Protein AF-A0A1A8D7W1-F1 (afdb_monomer_lite)

Foldseek 3Di:
DDPPDDDPVNVVVVVVVLVVLVVLLCCCVVPVVVVVVVVVVVCCVPLVDDPDLLVQDDDQQADQDDPVVVVVVVVVVVVVPVVDPDPDPDVVVVVLQQFDDGDDDDDRPSVVVVCVVVVVVLVVCLVSLVSNLVSLVVPQDDDDDDPCPVVVVSVVVNVVSVVVNVVSVVVVVVVVVVVVVVVVLSSVCNRCVVCPPPPDPPSPDDD

Sequence (207 aa):
MASLGIGFESKKQVDDFCQKLSKEAEELLSKFFPEKLEQLQMLLKTSFNCEDLASIKAPLDIPIPDPAKEEARRKKKEEKEAKEGKKDKDSEKEEEDAGPPCGPIYSNKRVESLLKEVKPEIQTLREKLNTVSMWVQLQIPRIEDGNNFGVAVQEKVFELLTNTRTKIEAFQTQISKYYSERGDAVAKASKQPHVVSIPHPPWLSSS

pLDDT: mean 81.8, std 18.19, range [31.86, 98.56]

Structure (mmCIF, N/CA/C/O backbone):
data_AF-A0A1A8D7W1-F1
#
_entry.id   AF-A0A1A8D7W1-F1
#
loop_
_atom_site.group_PDB
_atom_site.id
_atom_site.type_symbol
_atom_site.label_atom_id
_atom_site.label_alt_id
_atom_site.label_comp_id
_atom_site.label_asym_id
_atom_site.label_entity_id
_atom_site.label_seq_id
_atom_site.pdbx_PDB_ins_code
_atom_site.Cartn_x
_atom_site.Cartn_y
_atom_site.Cartn_z
_atom_site.occupancy
_atom_site.B_iso_or_equiv
_atom_site.auth_seq_id
_atom_site.auth_comp_id
_atom_site.auth_asym_id
_atom_site.auth_atom_id
_atom_site.pdbx_PDB_model_num
ATOM 1 N N . MET A 1 1 ? -10.938 21.162 39.577 1.00 40.59 1 MET A N 1
ATOM 2 C CA . MET A 1 1 ? -11.036 21.402 38.123 1.00 40.59 1 MET A CA 1
ATOM 3 C C . MET A 1 1 ? -12.438 21.027 37.690 1.00 40.59 1 MET A C 1
ATOM 5 O O . MET A 1 1 ? -12.843 19.903 37.958 1.00 40.59 1 MET A O 1
ATOM 9 N N . ALA A 1 2 ? -13.207 21.971 37.145 1.00 44.25 2 ALA A N 1
ATOM 10 C CA . ALA A 1 2 ? -14.553 21.683 36.660 1.00 44.25 2 ALA A CA 1
ATOM 11 C C . ALA A 1 2 ? -14.455 20.645 35.535 1.00 44.25 2 ALA A C 1
ATOM 13 O O . ALA A 1 2 ? -13.713 20.847 34.574 1.00 44.25 2 ALA A O 1
ATOM 14 N N . SER A 1 3 ? -15.158 19.521 35.679 1.00 54.25 3 SER A N 1
ATOM 15 C CA . SER A 1 3 ? -15.364 18.594 34.573 1.00 54.25 3 SER A CA 1
ATOM 16 C C . SER A 1 3 ? -16.072 19.378 33.472 1.00 54.25 3 SER A C 1
ATOM 18 O O . SER A 1 3 ? -17.209 19.810 33.651 1.00 54.25 3 SER A O 1
ATOM 20 N N . LEU A 1 4 ? -15.371 19.631 32.366 1.00 63.97 4 LEU A N 1
ATOM 21 C CA . LEU A 1 4 ? -15.991 20.097 31.133 1.00 63.97 4 LEU A CA 1
ATOM 22 C C . LEU A 1 4 ? -16.929 18.975 30.688 1.00 63.97 4 LEU A C 1
ATOM 24 O O . LEU A 1 4 ? -16.494 17.977 30.116 1.00 63.97 4 LEU A O 1
ATOM 28 N N . GLY A 1 5 ? -18.202 19.088 31.065 1.00 67.12 5 GLY A N 1
ATOM 29 C CA . GLY A 1 5 ? -19.220 18.114 30.715 1.00 67.12 5 GLY A CA 1
ATOM 30 C C . GLY A 1 5 ? -19.349 18.058 29.200 1.00 67.12 5 GLY A C 1
ATOM 31 O O . GLY A 1 5 ? -19.764 19.032 28.576 1.00 67.12 5 GLY A O 1
ATOM 32 N N . ILE A 1 6 ? -18.972 16.927 28.608 1.00 75.94 6 ILE A N 1
ATOM 33 C CA . ILE A 1 6 ? -19.234 16.653 27.196 1.00 75.94 6 ILE A CA 1
ATOM 34 C C . ILE A 1 6 ? -20.755 16.651 27.020 1.00 75.94 6 ILE A C 1
ATOM 36 O O . ILE A 1 6 ? -21.462 15.948 27.746 1.00 75.94 6 ILE A O 1
ATOM 40 N N . GLY A 1 7 ? -21.258 17.449 26.077 1.00 87.06 7 GLY A N 1
ATOM 41 C CA . GLY A 1 7 ? -22.683 17.486 25.763 1.00 87.06 7 GLY A CA 1
ATOM 42 C C . GLY A 1 7 ? -23.199 16.094 25.392 1.00 87.06 7 GLY A C 1
ATOM 43 O O . GLY A 1 7 ? -22.510 15.331 24.713 1.00 87.06 7 GLY A O 1
ATOM 44 N N . PHE A 1 8 ? -24.414 15.759 25.835 1.00 88.56 8 PHE A N 1
ATOM 45 C CA . PHE A 1 8 ? -25.040 14.452 25.587 1.00 88.56 8 PHE A CA 1
ATOM 46 C C . PHE A 1 8 ? -25.007 14.055 24.103 1.00 88.56 8 PHE A C 1
ATOM 48 O O . PHE A 1 8 ? -24.714 12.909 23.771 1.00 88.56 8 PHE A O 1
ATOM 55 N N . GLU A 1 9 ? -25.242 15.019 23.213 1.00 90.81 9 GLU A N 1
ATOM 56 C CA . GLU A 1 9 ? -25.219 14.813 21.766 1.00 90.81 9 GLU A CA 1
ATOM 57 C C . GLU A 1 9 ? -23.829 14.426 21.247 1.00 90.81 9 GLU A C 1
ATOM 59 O O . GLU A 1 9 ? -23.702 13.445 20.519 1.00 90.81 9 GLU A O 1
ATOM 64 N N . SER A 1 10 ? -22.775 15.124 21.678 1.00 92.75 10 SER A N 1
ATOM 65 C CA . SER A 1 10 ? -21.397 14.808 21.286 1.00 92.75 10 SER A CA 1
ATOM 66 C C . SER A 1 10 ? -20.972 13.429 21.781 1.00 92.75 10 SER A C 1
ATOM 68 O O . SER A 1 10 ? -20.334 12.679 21.047 1.00 92.75 10 SER A O 1
ATOM 70 N N . LYS A 1 11 ? -21.360 13.064 23.010 1.00 91.25 11 LYS A N 1
ATOM 71 C CA . LYS A 1 11 ? -21.094 11.725 23.544 1.00 91.25 11 LYS A CA 1
ATOM 72 C C . LYS A 1 11 ? -21.779 10.650 22.697 1.00 91.25 11 LYS A C 1
ATOM 74 O O . LYS A 1 11 ? -21.124 9.703 22.278 1.00 91.25 11 LYS A O 1
ATOM 79 N N . LYS A 1 12 ? -23.064 10.842 22.386 1.00 94.69 12 LYS A N 1
ATOM 80 C CA . LYS A 1 12 ? -23.828 9.917 21.544 1.00 94.69 12 LYS A CA 1
ATOM 81 C C . LYS A 1 12 ? -23.195 9.746 20.158 1.00 94.69 12 LYS A C 1
ATOM 83 O O . LYS A 1 12 ? -23.059 8.623 19.696 1.00 94.69 12 LYS A O 1
ATOM 88 N N . GLN A 1 13 ? -22.762 10.836 19.522 1.00 95.56 13 GLN A N 1
ATOM 89 C CA . GLN A 1 13 ? -22.108 10.782 18.209 1.00 95.56 13 GLN A CA 1
ATOM 90 C C . GLN A 1 13 ? -20.820 9.945 18.222 1.00 95.56 13 GLN A C 1
ATOM 92 O O . GLN A 1 13 ? -20.586 9.166 17.298 1.00 95.56 13 GLN A O 1
ATOM 97 N N . VAL A 1 14 ? -19.994 10.088 19.263 1.00 94.00 14 VAL A N 1
ATOM 98 C CA . VAL A 1 14 ? -18.766 9.294 19.419 1.00 94.00 14 VAL A CA 1
ATOM 99 C C . VAL A 1 14 ? -19.097 7.823 19.664 1.00 94.00 14 VAL A C 1
ATOM 101 O O . VAL A 1 14 ? -18.510 6.957 19.019 1.00 94.00 14 VAL A O 1
ATOM 104 N N . ASP A 1 15 ? -20.062 7.537 20.539 1.00 94.56 15 ASP A N 1
ATOM 105 C CA . ASP A 1 15 ? -20.479 6.165 20.844 1.00 94.56 15 ASP A CA 1
ATOM 106 C C . ASP A 1 15 ? -21.030 5.458 19.588 1.00 94.56 15 ASP A C 1
ATOM 108 O O . ASP A 1 15 ? -20.621 4.336 19.276 1.00 94.56 15 ASP A O 1
ATOM 112 N N . ASP A 1 16 ? -21.886 6.134 18.813 1.00 96.88 16 ASP A N 1
ATOM 113 C CA . ASP A 1 16 ? -22.438 5.625 17.550 1.00 96.88 16 ASP A CA 1
ATOM 114 C C . ASP A 1 16 ? -21.324 5.352 16.519 1.00 96.88 16 ASP A C 1
ATOM 116 O O . ASP A 1 16 ? -21.328 4.323 15.832 1.00 96.88 16 ASP A O 1
ATOM 120 N N . PHE A 1 17 ? -20.331 6.244 16.428 1.00 96.88 17 PHE A N 1
ATOM 121 C CA . PHE A 1 17 ? -19.165 6.061 15.563 1.00 96.88 17 PHE A CA 1
ATOM 122 C C . PHE A 1 17 ? -18.327 4.844 15.973 1.00 96.88 17 PHE A C 1
ATOM 124 O O . PHE A 1 17 ? -18.012 4.009 15.124 1.00 96.88 17 PHE A O 1
ATOM 131 N N . CYS A 1 18 ? -18.011 4.699 17.263 1.00 96.81 18 CYS A N 1
ATOM 132 C CA . CYS A 1 18 ? -17.256 3.561 17.791 1.00 96.81 18 CYS A CA 1
ATOM 133 C C . CYS A 1 18 ? -17.975 2.228 17.537 1.00 96.81 18 CYS A C 1
ATOM 135 O O . CYS A 1 18 ? -17.336 1.241 17.162 1.00 96.81 18 CYS A O 1
ATOM 137 N N . GLN A 1 19 ? -19.304 2.191 17.686 1.00 97.50 19 GLN A N 1
ATOM 138 C CA . GLN A 1 19 ? -20.103 1.001 17.381 1.00 97.50 19 GLN A CA 1
ATOM 139 C C . GLN A 1 19 ? -20.075 0.657 15.892 1.00 97.50 19 GLN A C 1
ATOM 141 O O . GLN A 1 19 ? -19.893 -0.507 15.532 1.00 97.50 19 GLN A O 1
ATOM 146 N N . LYS A 1 20 ? -20.239 1.655 15.016 1.00 98.06 20 LYS A N 1
ATOM 147 C CA . LYS A 1 20 ? -20.157 1.451 13.565 1.00 98.06 20 LYS A CA 1
ATOM 148 C C . LYS A 1 20 ? -18.781 0.923 13.162 1.00 98.06 20 LYS A C 1
ATOM 150 O O . LYS A 1 20 ? -18.702 -0.050 12.419 1.00 98.06 20 LYS A O 1
ATOM 155 N N . LEU A 1 21 ? -17.722 1.538 13.681 1.00 98.06 21 LEU A N 1
ATOM 156 C CA . LEU A 1 21 ? -16.350 1.141 13.396 1.00 98.06 21 LEU A CA 1
ATOM 157 C C . LEU A 1 21 ? -16.053 -0.283 13.874 1.00 98.06 21 LEU A C 1
ATOM 159 O O . LEU A 1 21 ? -15.395 -1.033 13.163 1.00 98.06 21 LEU A O 1
ATOM 163 N N . SER A 1 22 ? -16.562 -0.665 15.049 1.00 97.88 22 SER A N 1
ATOM 164 C CA . SER A 1 22 ? -16.385 -2.022 15.578 1.00 97.88 22 SER A CA 1
ATOM 165 C C . SER A 1 22 ? -17.037 -3.063 14.672 1.00 97.88 22 SER A C 1
ATOM 167 O O . SER A 1 22 ? -16.388 -4.035 14.304 1.00 97.88 22 SER A O 1
ATOM 169 N N . LYS A 1 23 ? -18.272 -2.811 14.217 1.00 98.19 23 LYS A N 1
ATOM 170 C CA . LYS A 1 23 ? -18.953 -3.688 13.252 1.00 98.19 23 LYS A CA 1
ATOM 171 C C . LYS A 1 23 ? -18.175 -3.815 11.944 1.00 98.19 23 LYS A C 1
ATOM 173 O O . LYS A 1 23 ? -18.022 -4.916 11.429 1.00 98.19 23 LYS A O 1
ATOM 178 N N . GLU A 1 24 ? -17.670 -2.699 11.420 1.00 98.38 24 GLU A N 1
ATOM 179 C CA . GLU A 1 24 ? -16.873 -2.706 10.191 1.00 98.38 24 GLU A CA 1
ATOM 180 C C . GLU A 1 24 ? -15.572 -3.502 10.374 1.00 98.38 24 GLU A C 1
ATOM 182 O O . GLU A 1 24 ? -15.241 -4.334 9.536 1.00 98.38 24 GLU A O 1
ATOM 187 N N . ALA A 1 25 ? -14.851 -3.304 11.481 1.00 98.25 25 ALA A N 1
ATOM 188 C CA . ALA A 1 25 ? -13.624 -4.041 11.769 1.00 98.25 25 ALA A CA 1
ATOM 189 C C . ALA A 1 25 ? -13.871 -5.551 11.944 1.00 98.25 25 ALA A C 1
ATOM 191 O O . ALA A 1 25 ? -13.110 -6.363 11.418 1.00 98.25 25 ALA A O 1
ATOM 192 N N . GLU A 1 26 ? -14.950 -5.939 12.625 1.00 97.94 26 GLU A N 1
ATOM 193 C CA . GLU A 1 26 ? -15.351 -7.342 12.771 1.00 97.94 26 GLU A CA 1
ATOM 194 C C . GLU A 1 26 ? -15.706 -7.982 11.424 1.00 97.94 26 GLU A C 1
ATOM 196 O O . GLU A 1 26 ? -15.277 -9.104 11.146 1.00 97.94 26 GLU A O 1
ATOM 201 N N . GLU A 1 27 ? -16.428 -7.275 10.551 1.00 98.50 27 GLU A N 1
ATOM 202 C CA . GLU A 1 27 ? -16.716 -7.737 9.187 1.00 98.50 27 GLU A CA 1
ATOM 203 C C . GLU A 1 27 ? -15.431 -7.874 8.356 1.00 98.50 27 GLU A C 1
ATOM 205 O O . GLU A 1 27 ? -15.267 -8.843 7.605 1.00 98.50 27 GLU A O 1
ATOM 210 N N . LEU A 1 28 ? -14.472 -6.958 8.537 1.00 98.56 28 LEU A N 1
ATOM 211 C CA . LEU A 1 28 ? -13.178 -7.057 7.870 1.00 98.56 28 LEU A CA 1
ATOM 212 C C . LEU A 1 28 ? -12.417 -8.323 8.275 1.00 98.56 28 LEU A C 1
ATOM 214 O O . LEU A 1 28 ? -11.890 -9.025 7.413 1.00 98.56 28 LEU A O 1
ATOM 218 N N . LEU A 1 29 ? -12.375 -8.625 9.573 1.00 97.19 29 LEU A N 1
ATOM 219 C CA . LEU A 1 29 ? -11.645 -9.773 10.111 1.00 97.19 29 LEU A CA 1
ATOM 220 C C . LEU A 1 29 ? -12.326 -11.108 9.795 1.00 97.19 29 LEU A C 1
ATOM 222 O O . LEU A 1 29 ? -11.651 -12.073 9.445 1.00 97.19 29 LEU A O 1
ATOM 226 N N . SER A 1 30 ? -13.650 -11.167 9.932 1.00 97.75 30 SER A N 1
ATOM 227 C CA . SER A 1 30 ? -14.413 -12.416 9.815 1.00 97.75 30 SER A CA 1
ATOM 228 C C . SER A 1 30 ? -14.707 -12.820 8.375 1.00 97.75 30 SER A C 1
ATOM 230 O O . SER A 1 30 ? -14.851 -14.011 8.101 1.00 97.75 30 SER A O 1
ATOM 232 N N . LYS A 1 31 ? -14.793 -11.851 7.458 1.00 98.06 31 LYS A N 1
ATOM 233 C CA . LYS A 1 31 ? -15.242 -12.093 6.087 1.00 98.06 31 LYS A CA 1
ATOM 234 C C . LYS A 1 31 ? -14.278 -11.543 5.046 1.00 98.06 31 LYS A C 1
ATOM 236 O O . LYS A 1 31 ? -13.746 -12.302 4.240 1.00 98.06 31 LYS A O 1
ATOM 241 N N . PHE A 1 32 ? -14.008 -10.239 5.085 1.00 98.44 32 PHE A N 1
ATOM 242 C CA . PHE A 1 32 ? -13.265 -9.584 4.009 1.00 98.44 32 PHE A CA 1
ATOM 243 C C . PHE A 1 32 ? -11.825 -10.099 3.876 1.00 98.44 32 PHE A C 1
ATOM 245 O O . PHE A 1 32 ? -11.398 -10.406 2.770 1.00 98.44 32 PHE A O 1
ATOM 252 N N . PHE A 1 33 ? -11.054 -10.198 4.966 1.00 97.94 33 PHE A N 1
ATOM 253 C CA . PHE A 1 33 ? -9.660 -10.652 4.898 1.00 97.94 33 PHE A CA 1
ATOM 254 C C . PHE A 1 33 ? -9.517 -12.107 4.430 1.00 97.94 33 PHE A C 1
ATOM 256 O O . PHE A 1 33 ? -8.684 -12.332 3.548 1.00 97.94 33 PHE A O 1
ATOM 263 N N . PRO A 1 34 ? -10.311 -13.076 4.930 1.00 98.31 34 PRO A N 1
ATOM 264 C CA . PRO A 1 34 ? -10.332 -14.425 4.365 1.00 98.31 34 PRO A CA 1
ATOM 265 C C . PRO A 1 34 ? -10.632 -14.444 2.859 1.00 98.31 34 PRO A C 1
ATOM 267 O O . PRO A 1 34 ? -9.854 -15.005 2.089 1.00 98.31 34 PRO A O 1
ATOM 270 N N . GLU A 1 35 ? -11.692 -13.759 2.416 1.00 98.19 35 GLU A N 1
ATOM 271 C CA . GLU A 1 35 ? -12.059 -13.685 0.993 1.00 98.19 35 GLU A CA 1
ATOM 272 C C . GLU A 1 35 ? -10.948 -13.031 0.156 1.00 98.19 35 GLU A C 1
ATOM 274 O O . GLU A 1 35 ? -10.623 -13.475 -0.949 1.00 98.19 35 GLU A O 1
ATOM 279 N N . LYS A 1 36 ? -10.317 -11.978 0.687 1.00 97.81 36 LYS A N 1
ATOM 280 C CA . LYS A 1 36 ? -9.246 -11.259 -0.002 1.00 97.81 36 LYS A CA 1
ATOM 281 C C . LYS A 1 36 ? -7.985 -12.103 -0.145 1.00 97.81 36 LYS A C 1
ATOM 283 O O . LYS A 1 36 ? -7.312 -12.015 -1.171 1.00 97.81 36 LYS A O 1
ATOM 288 N N . LEU A 1 37 ? -7.679 -12.944 0.842 1.00 97.31 37 LEU A N 1
ATOM 289 C CA . LEU A 1 37 ? -6.563 -13.879 0.764 1.00 97.31 37 LEU A CA 1
ATOM 290 C C . LEU A 1 37 ? -6.737 -14.847 -0.413 1.00 97.31 37 LEU A C 1
ATOM 292 O O . LEU A 1 37 ? -5.801 -15.028 -1.190 1.00 97.31 37 LEU A O 1
ATOM 296 N N . GLU A 1 38 ? -7.931 -15.416 -0.588 1.00 97.38 38 GLU A N 1
ATOM 29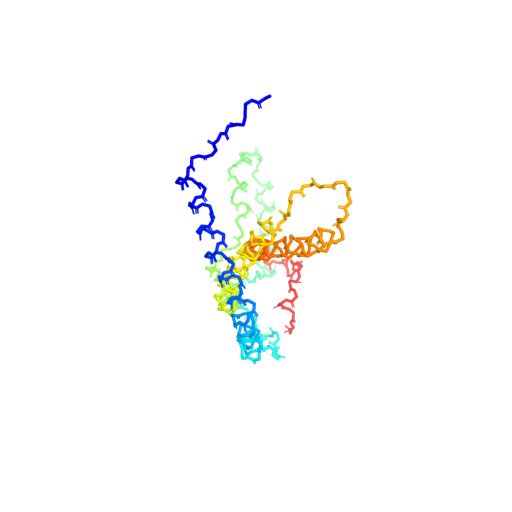7 C CA . GLU A 1 38 ? -8.231 -16.313 -1.711 1.00 97.38 38 GLU A CA 1
ATOM 298 C C . GLU A 1 38 ? -8.139 -15.592 -3.062 1.00 97.38 38 GLU A C 1
ATOM 300 O O . GLU A 1 38 ? -7.513 -16.098 -3.997 1.00 97.38 38 GLU A O 1
ATOM 305 N N . GLN A 1 39 ? -8.685 -14.374 -3.157 1.00 96.31 39 GLN A N 1
ATOM 306 C CA . GLN A 1 39 ? -8.586 -13.549 -4.368 1.00 96.31 39 GLN A CA 1
ATOM 307 C C . GLN A 1 39 ? -7.126 -13.286 -4.760 1.00 96.31 39 GLN A C 1
ATOM 309 O O . GLN A 1 39 ? -6.753 -13.463 -5.921 1.00 96.31 39 GLN A O 1
ATOM 314 N N . LEU A 1 40 ? -6.279 -12.907 -3.797 1.00 96.50 40 LEU A N 1
ATOM 315 C CA . LEU A 1 40 ? -4.859 -12.648 -4.044 1.00 96.50 40 LEU A CA 1
ATOM 316 C C . LEU A 1 40 ? -4.095 -13.931 -4.399 1.00 96.50 40 LEU A C 1
ATOM 318 O O . LEU A 1 40 ? -3.235 -13.906 -5.279 1.00 96.50 40 LEU A O 1
ATOM 322 N N . GLN A 1 41 ? -4.426 -15.070 -3.783 1.00 95.69 41 GLN A N 1
ATOM 323 C CA . GLN A 1 41 ? -3.855 -16.366 -4.161 1.00 95.69 41 GLN A CA 1
ATOM 324 C C . GLN A 1 41 ? -4.204 -16.750 -5.602 1.00 95.69 41 GLN A C 1
ATOM 326 O O . GLN A 1 41 ? -3.349 -17.263 -6.327 1.00 95.69 41 GLN A O 1
ATOM 331 N N . MET A 1 42 ? -5.441 -16.496 -6.031 1.00 94.56 42 MET A N 1
ATOM 332 C CA . MET A 1 42 ? -5.859 -16.719 -7.414 1.00 94.56 42 MET A CA 1
ATOM 333 C C . MET A 1 42 ? -5.119 -15.792 -8.375 1.00 94.56 42 MET A C 1
ATOM 335 O O . MET A 1 42 ? -4.572 -16.263 -9.371 1.00 94.56 42 MET A O 1
ATOM 339 N N . LEU A 1 43 ? -5.012 -14.507 -8.031 1.00 92.81 43 LEU A N 1
ATOM 340 C CA . LEU A 1 43 ? -4.298 -13.514 -8.828 1.00 92.81 43 LEU A CA 1
ATOM 341 C C . LEU A 1 43 ? -2.826 -13.900 -9.048 1.00 92.81 43 LEU A C 1
ATOM 343 O O . LEU A 1 43 ? -2.318 -13.790 -10.167 1.00 92.81 43 LEU A O 1
ATOM 347 N N . LEU A 1 44 ? -2.155 -14.406 -8.005 1.00 92.44 44 LEU A N 1
ATOM 348 C CA . LEU A 1 44 ? -0.777 -14.896 -8.095 1.00 92.44 44 LEU A CA 1
ATOM 349 C C . LEU A 1 44 ? -0.630 -16.049 -9.097 1.00 92.44 44 LEU A C 1
ATOM 351 O O . LEU A 1 44 ? 0.338 -16.082 -9.853 1.00 92.44 44 LEU A O 1
ATOM 355 N N . LYS A 1 45 ? -1.600 -16.970 -9.135 1.00 90.62 45 LYS A N 1
ATOM 356 C CA . LYS A 1 45 ? -1.586 -18.126 -10.043 1.00 90.62 45 LYS A CA 1
ATOM 357 C C . LYS A 1 45 ? -1.911 -17.756 -11.489 1.00 90.62 45 LYS A C 1
ATOM 359 O O . LYS A 1 45 ? -1.385 -18.394 -12.395 1.00 90.62 45 LYS A O 1
ATOM 364 N N . THR A 1 46 ? -2.779 -16.768 -11.713 1.00 88.62 46 THR A N 1
ATOM 365 C CA . THR A 1 46 ? -3.267 -16.426 -13.058 1.00 88.62 46 THR A CA 1
ATOM 366 C C . THR A 1 46 ? -2.447 -15.331 -13.727 1.00 88.62 46 THR A C 1
ATOM 368 O O . THR A 1 46 ? -1.982 -15.499 -14.850 1.00 88.62 46 THR A O 1
ATOM 371 N N . SER A 1 47 ? -2.277 -14.191 -13.057 1.00 82.94 47 SER A N 1
ATOM 372 C CA . SER A 1 47 ? -1.789 -12.959 -13.688 1.00 82.94 47 SER A CA 1
ATOM 373 C C . SER A 1 47 ? -0.300 -12.734 -13.452 1.00 82.94 47 SER A C 1
ATOM 375 O O . SER A 1 47 ? 0.364 -12.154 -14.314 1.00 82.94 47 SER A O 1
ATOM 377 N N . PHE A 1 48 ? 0.220 -13.216 -12.318 1.00 85.50 48 PHE A N 1
ATOM 378 C CA . PHE A 1 48 ? 1.611 -13.033 -11.884 1.00 85.50 48 PHE A CA 1
ATOM 379 C C . PHE A 1 48 ? 2.476 -14.290 -12.041 1.00 85.50 48 PHE A C 1
ATOM 381 O O . PHE A 1 48 ? 3.620 -14.300 -11.590 1.00 85.50 48 PHE A O 1
ATOM 388 N N . ASN A 1 49 ? 1.976 -15.323 -12.722 1.00 83.69 49 ASN A N 1
ATOM 389 C CA . ASN A 1 49 ? 2.808 -16.439 -13.149 1.00 83.69 49 ASN A CA 1
ATOM 390 C C . ASN A 1 49 ? 3.625 -16.011 -14.381 1.00 83.69 49 ASN A C 1
ATOM 392 O O . ASN A 1 49 ? 3.065 -15.677 -15.427 1.00 83.69 49 ASN A O 1
ATOM 396 N N . CYS A 1 50 ? 4.947 -15.951 -14.230 1.00 77.06 50 CYS A N 1
ATOM 397 C CA . CYS A 1 50 ? 5.879 -15.622 -15.300 1.00 77.06 50 CYS A CA 1
ATOM 398 C C . CYS A 1 50 ? 6.918 -16.735 -15.414 1.00 77.06 50 CYS A C 1
ATOM 400 O O . CYS A 1 50 ? 7.886 -16.759 -14.657 1.00 77.06 50 CYS A O 1
ATOM 402 N N . GLU A 1 51 ? 6.714 -17.642 -16.365 1.00 77.19 51 GLU A N 1
ATOM 403 C CA . GLU A 1 51 ? 7.627 -18.765 -16.611 1.00 77.19 51 GLU A CA 1
ATOM 404 C C . GLU A 1 51 ? 8.911 -18.323 -17.330 1.00 77.19 51 GLU A C 1
ATOM 406 O O . GLU A 1 51 ? 9.969 -18.908 -17.117 1.00 77.19 51 GLU A O 1
ATOM 411 N N . ASP A 1 52 ? 8.835 -17.253 -18.131 1.00 80.62 52 ASP A N 1
ATOM 412 C CA . ASP A 1 52 ? 9.959 -16.719 -18.900 1.00 80.62 52 ASP A CA 1
ATOM 413 C C . ASP A 1 52 ? 10.063 -15.193 -18.770 1.00 80.62 52 ASP A C 1
ATOM 415 O O . ASP A 1 52 ? 9.150 -14.448 -19.139 1.00 80.62 52 ASP A O 1
ATOM 419 N N . LEU A 1 53 ? 11.211 -14.716 -18.285 1.00 78.81 53 LEU A N 1
ATOM 420 C CA . LEU A 1 53 ? 11.510 -13.291 -18.135 1.00 78.81 53 LEU A CA 1
ATOM 421 C C . LEU A 1 53 ? 11.580 -12.558 -19.481 1.00 78.81 53 LEU A C 1
ATOM 423 O O . LEU A 1 53 ? 11.315 -11.353 -19.522 1.00 78.81 53 LEU A O 1
ATOM 427 N N . ALA A 1 54 ? 11.866 -13.256 -20.585 1.00 81.06 54 ALA A N 1
ATOM 428 C CA . ALA A 1 54 ? 11.871 -12.642 -21.910 1.00 81.06 54 ALA A CA 1
ATOM 429 C C . ALA A 1 54 ? 10.477 -12.119 -22.300 1.00 81.06 54 ALA A C 1
ATOM 431 O O . ALA A 1 54 ? 10.374 -11.106 -22.991 1.00 81.06 54 ALA A O 1
ATOM 432 N N . SER A 1 55 ? 9.403 -12.723 -21.775 1.00 80.06 55 SER A N 1
ATOM 433 C CA . SER A 1 55 ? 8.018 -12.281 -21.998 1.00 80.06 55 SER A CA 1
ATOM 434 C C . SER A 1 55 ? 7.691 -10.910 -21.383 1.00 80.06 55 SER A C 1
ATOM 436 O O . SER A 1 55 ? 6.734 -10.248 -21.793 1.00 80.06 55 SER A O 1
ATOM 438 N N . ILE A 1 56 ? 8.490 -10.457 -20.410 1.00 83.75 56 ILE A N 1
ATOM 439 C CA . ILE A 1 56 ? 8.356 -9.136 -19.782 1.00 83.75 56 ILE A CA 1
ATOM 440 C C . ILE A 1 56 ? 9.135 -8.079 -20.576 1.00 83.75 56 ILE A C 1
ATOM 442 O O . ILE A 1 56 ? 8.875 -6.885 -20.419 1.00 83.75 56 ILE A O 1
ATOM 446 N N . LYS A 1 57 ? 10.071 -8.471 -21.448 1.00 82.38 57 LYS A N 1
ATOM 447 C CA . LYS A 1 57 ? 10.927 -7.537 -22.185 1.00 82.38 57 LYS A CA 1
ATOM 448 C C . LYS A 1 57 ? 10.085 -6.662 -23.115 1.00 82.38 57 LYS A C 1
ATOM 450 O O . LYS A 1 57 ? 9.382 -7.143 -23.999 1.00 82.38 57 LYS A O 1
ATOM 455 N N . ALA A 1 58 ? 10.174 -5.348 -22.926 1.00 83.38 58 ALA A N 1
ATOM 456 C CA . ALA A 1 58 ? 9.574 -4.388 -23.845 1.00 83.38 58 ALA A CA 1
ATOM 457 C C . ALA A 1 58 ? 10.575 -4.039 -24.959 1.00 83.38 58 ALA A C 1
ATOM 459 O O . ALA A 1 58 ? 11.764 -3.888 -24.661 1.00 83.38 58 ALA A O 1
ATOM 460 N N . PRO A 1 59 ? 10.119 -3.875 -26.212 1.00 77.88 59 PRO A N 1
ATOM 461 C CA . PRO A 1 59 ? 10.985 -3.416 -27.288 1.00 77.88 59 PRO A CA 1
ATOM 462 C C . PRO A 1 59 ? 11.527 -2.015 -26.972 1.00 77.88 59 PRO A C 1
ATOM 464 O O . PRO A 1 59 ? 10.783 -1.129 -26.544 1.00 77.88 59 PRO A O 1
ATOM 467 N N . LEU A 1 60 ? 12.832 -1.837 -27.176 1.00 79.00 60 LEU A N 1
ATOM 468 C CA . LEU A 1 60 ? 13.538 -0.562 -27.074 1.00 79.00 60 LEU A CA 1
ATOM 469 C C . LEU A 1 60 ? 14.148 -0.268 -28.443 1.00 79.00 60 LEU A C 1
ATOM 471 O O . LEU A 1 60 ? 15.191 -0.815 -28.787 1.00 79.00 60 LEU A O 1
ATOM 475 N N . ASP A 1 61 ? 1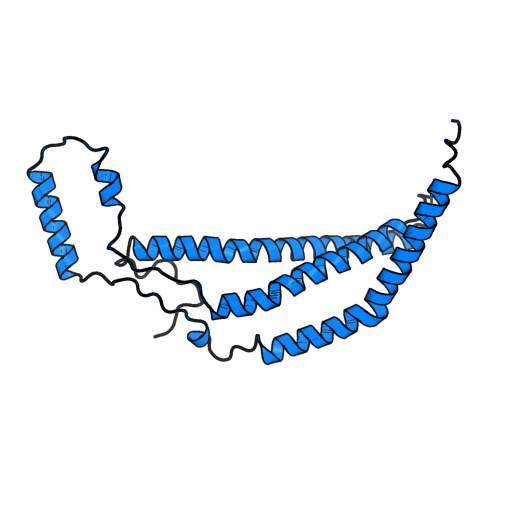3.464 0.559 -29.227 1.00 71.38 61 ASP A N 1
ATOM 476 C CA . ASP A 1 61 ? 13.879 0.921 -30.584 1.00 71.38 61 ASP A CA 1
ATOM 477 C C . ASP A 1 61 ? 14.819 2.135 -30.547 1.00 71.38 61 ASP A C 1
ATOM 479 O O . ASP A 1 61 ? 14.469 3.250 -30.934 1.00 71.38 61 ASP A O 1
ATOM 483 N N . ILE A 1 62 ? 15.995 1.928 -29.948 1.00 74.19 62 ILE A N 1
ATOM 484 C CA . ILE A 1 62 ? 17.049 2.941 -29.858 1.00 74.19 62 ILE A CA 1
ATOM 485 C C . ILE A 1 62 ? 18.026 2.703 -31.017 1.00 74.19 62 ILE A C 1
ATOM 487 O O . ILE A 1 62 ? 18.598 1.612 -31.095 1.00 74.19 62 ILE A O 1
ATOM 491 N N . PRO A 1 63 ? 18.258 3.690 -31.903 1.00 68.62 63 PRO A N 1
ATOM 492 C CA . PRO A 1 63 ? 19.188 3.533 -33.015 1.00 68.62 63 PRO A CA 1
ATOM 493 C C . PRO A 1 63 ? 20.608 3.250 -32.513 1.00 68.62 63 PRO A C 1
ATOM 495 O O . PRO A 1 63 ? 21.205 4.079 -31.826 1.00 68.62 63 PRO A O 1
ATOM 498 N N . ILE A 1 64 ? 21.166 2.095 -32.882 1.00 68.12 64 ILE A N 1
ATOM 499 C CA . ILE A 1 64 ? 22.558 1.751 -32.569 1.00 68.12 64 ILE A CA 1
ATOM 500 C C . ILE A 1 64 ? 23.466 2.497 -33.561 1.00 68.12 64 ILE A C 1
ATOM 502 O O . ILE A 1 64 ? 23.318 2.309 -34.774 1.00 68.12 64 ILE A O 1
ATOM 506 N N . PRO A 1 65 ? 24.384 3.363 -33.098 1.00 65.56 65 PRO A N 1
ATOM 507 C CA . PRO A 1 65 ? 25.267 4.109 -33.977 1.00 65.56 65 PRO A CA 1
ATOM 508 C C . PRO A 1 65 ? 26.261 3.167 -34.661 1.00 65.56 65 PRO A C 1
ATOM 510 O O . PRO A 1 65 ? 26.858 2.290 -34.039 1.00 65.56 65 PRO A O 1
ATOM 513 N N . ASP A 1 66 ? 26.444 3.371 -35.963 1.00 68.88 66 ASP A N 1
ATOM 514 C CA . ASP A 1 66 ? 27.455 2.675 -36.755 1.00 68.88 66 ASP A CA 1
ATOM 515 C C . ASP A 1 66 ? 28.858 3.169 -36.335 1.00 68.88 66 ASP A C 1
ATOM 517 O O . ASP A 1 66 ? 29.128 4.373 -36.470 1.00 68.88 66 ASP A O 1
ATOM 521 N N . PRO A 1 67 ? 29.758 2.280 -35.860 1.00 67.50 67 PRO A N 1
ATOM 522 C CA . PRO A 1 67 ? 31.091 2.652 -35.384 1.00 67.50 67 PRO A CA 1
ATOM 523 C C . PRO A 1 67 ? 31.882 3.488 -36.395 1.00 67.50 67 PRO A C 1
ATOM 525 O O . PRO A 1 67 ? 32.544 4.456 -36.019 1.00 67.50 67 PRO A O 1
ATOM 528 N N . ALA A 1 68 ? 31.761 3.175 -37.690 1.00 70.44 68 ALA A N 1
ATOM 529 C CA . ALA A 1 68 ? 32.473 3.886 -38.748 1.00 70.44 68 ALA A CA 1
ATOM 530 C C . ALA A 1 68 ? 31.927 5.308 -38.954 1.00 70.44 68 ALA A C 1
ATOM 532 O O . ALA A 1 68 ? 32.684 6.251 -39.209 1.00 70.44 68 ALA A O 1
ATOM 533 N N . LYS A 1 69 ? 30.607 5.492 -38.812 1.00 68.06 69 LYS A N 1
ATOM 534 C CA . LYS A 1 69 ? 29.970 6.814 -38.910 1.00 68.06 69 LYS A CA 1
ATOM 535 C C . LYS A 1 69 ? 30.284 7.676 -37.697 1.00 68.06 69 LYS A C 1
ATOM 537 O O . LYS A 1 69 ? 30.450 8.885 -37.851 1.00 68.06 69 LYS A O 1
ATOM 542 N N . GLU A 1 70 ? 30.389 7.079 -36.513 1.00 68.44 70 GLU A N 1
ATOM 543 C CA . GLU A 1 70 ? 30.740 7.809 -35.297 1.00 68.44 70 GLU A CA 1
ATOM 544 C C . GLU A 1 70 ? 32.208 8.249 -35.301 1.00 68.44 70 GLU A C 1
ATOM 546 O O . GLU A 1 70 ? 32.496 9.408 -35.003 1.00 68.44 70 GLU A O 1
ATOM 551 N N . GLU A 1 71 ? 33.128 7.391 -35.751 1.00 66.88 71 GLU A N 1
ATOM 552 C CA . GLU A 1 71 ? 34.538 7.755 -35.917 1.00 66.88 71 GLU A CA 1
ATOM 553 C C . GLU A 1 71 ? 34.721 8.873 -36.960 1.00 66.88 71 GLU A C 1
ATOM 555 O O . GLU A 1 71 ? 35.460 9.832 -36.732 1.00 66.88 71 GLU A O 1
ATOM 560 N N . ALA A 1 72 ? 33.983 8.822 -38.075 1.00 68.94 72 ALA A N 1
ATOM 561 C CA . ALA A 1 72 ? 33.975 9.893 -39.072 1.00 68.94 72 ALA A CA 1
ATOM 562 C C . ALA A 1 72 ? 33.391 11.212 -38.527 1.00 68.94 72 ALA A C 1
ATOM 564 O O . ALA A 1 72 ? 33.862 12.294 -38.886 1.00 68.94 72 ALA A O 1
ATOM 565 N N . ARG A 1 73 ? 32.377 11.140 -37.654 1.00 69.44 73 ARG A N 1
ATOM 566 C CA . ARG A 1 73 ? 31.768 12.310 -37.002 1.00 69.44 73 ARG A CA 1
ATOM 567 C C . ARG A 1 73 ? 32.718 12.932 -35.973 1.00 69.44 73 ARG A C 1
ATOM 569 O O . ARG A 1 73 ? 32.821 14.154 -35.942 1.00 69.44 73 ARG A O 1
ATOM 576 N N . ARG A 1 74 ? 33.460 12.115 -35.210 1.00 70.44 74 ARG A N 1
ATOM 577 C CA . 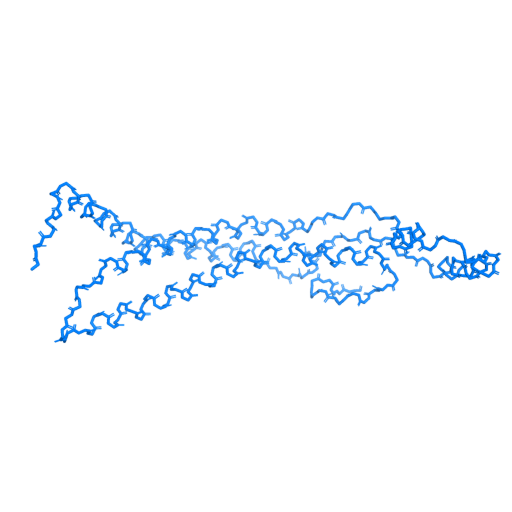ARG A 1 74 ? 34.520 12.565 -34.284 1.00 70.44 74 ARG A CA 1
ATOM 578 C C . ARG A 1 74 ? 35.667 13.250 -35.025 1.00 70.44 74 ARG A C 1
ATOM 580 O O . ARG A 1 74 ? 35.976 14.391 -34.707 1.00 70.44 74 ARG A O 1
ATOM 587 N N . LYS A 1 75 ? 36.194 12.632 -36.090 1.00 74.12 75 LYS A N 1
ATOM 588 C CA . LYS A 1 75 ? 37.257 13.231 -36.923 1.00 74.12 75 LYS A CA 1
ATOM 589 C C . LYS A 1 75 ? 36.829 14.568 -37.538 1.00 74.12 75 LYS A C 1
ATOM 591 O O . LYS A 1 75 ? 37.576 15.535 -37.475 1.00 74.12 75 LYS A O 1
ATOM 596 N N . LYS A 1 76 ? 35.601 14.664 -38.068 1.00 72.94 76 LYS A N 1
ATOM 597 C CA . LYS A 1 76 ? 35.049 15.936 -38.582 1.00 72.94 76 LYS A CA 1
ATOM 598 C C . LYS A 1 76 ? 34.884 17.009 -37.502 1.00 72.94 76 LYS A C 1
ATOM 600 O O . LYS A 1 76 ? 34.955 18.190 -37.827 1.00 72.94 76 LYS A O 1
ATOM 605 N N . LYS A 1 77 ? 34.617 16.615 -36.254 1.00 67.38 77 LYS A N 1
ATOM 606 C CA . LYS A 1 77 ? 34.458 17.532 -35.121 1.00 67.38 77 LYS A CA 1
ATOM 607 C C . LYS A 1 77 ? 35.809 18.080 -34.660 1.00 67.38 77 LYS A C 1
ATOM 609 O O . LYS A 1 77 ? 35.957 19.292 -34.585 1.00 67.38 77 LYS A O 1
ATOM 614 N N . GLU A 1 78 ? 36.804 17.209 -34.490 1.00 74.38 78 GLU A N 1
ATOM 615 C CA . GLU A 1 78 ? 38.189 17.598 -34.178 1.00 74.38 78 GLU A CA 1
ATOM 616 C C . GLU A 1 78 ? 38.763 18.545 -35.245 1.00 74.38 78 GLU A C 1
ATOM 618 O O . GLU A 1 78 ? 39.432 19.527 -34.927 1.00 74.38 78 GLU A O 1
ATOM 623 N N . GLU A 1 79 ? 38.442 18.307 -36.521 1.00 73.06 79 GLU A N 1
ATOM 624 C CA . GLU A 1 79 ? 38.888 19.163 -37.622 1.00 73.06 79 GLU A CA 1
ATOM 625 C C . GLU A 1 79 ? 38.181 20.534 -37.657 1.00 73.06 79 GLU A C 1
ATOM 627 O O . GLU A 1 79 ? 38.778 21.520 -38.094 1.00 73.06 79 GLU A O 1
ATOM 632 N N . LYS A 1 80 ? 36.922 20.615 -37.199 1.00 70.56 80 LYS A N 1
ATOM 633 C CA . LYS A 1 80 ? 36.174 21.877 -37.062 1.00 70.56 80 LYS A CA 1
ATOM 634 C C . LYS A 1 80 ? 36.643 22.691 -35.856 1.00 70.56 80 LYS A C 1
ATOM 636 O O . LYS A 1 80 ? 36.917 23.875 -36.015 1.00 70.56 80 LYS A O 1
ATOM 641 N N . GLU A 1 81 ? 36.833 22.056 -34.700 1.00 70.06 81 GLU A N 1
ATOM 642 C CA . GLU A 1 81 ? 37.356 22.702 -33.485 1.00 70.06 81 GLU A CA 1
ATOM 643 C C . GLU A 1 81 ? 38.789 23.228 -33.674 1.00 70.06 81 GLU A C 1
ATOM 645 O O . GLU A 1 81 ? 39.165 24.248 -33.098 1.00 70.06 81 GLU A O 1
ATOM 650 N N . ALA A 1 82 ? 39.586 22.576 -34.528 1.00 69.62 82 ALA A N 1
ATOM 651 C CA . ALA A 1 82 ? 40.908 23.063 -34.914 1.00 69.62 82 ALA A CA 1
ATOM 652 C C . ALA A 1 82 ? 40.868 24.268 -35.879 1.00 69.62 82 ALA A C 1
ATOM 654 O O . ALA A 1 82 ? 41.849 25.011 -35.961 1.00 69.62 82 ALA A O 1
ATOM 655 N N . LYS A 1 83 ? 39.766 24.466 -36.621 1.00 66.94 83 LYS A N 1
ATOM 656 C CA . LYS A 1 83 ? 39.596 25.541 -37.618 1.00 66.94 83 LYS A CA 1
ATOM 657 C C . LYS A 1 83 ? 38.842 26.761 -37.074 1.00 66.94 83 LYS A C 1
ATOM 659 O O . LYS A 1 83 ? 39.130 27.875 -37.506 1.00 66.94 83 LYS A O 1
ATOM 664 N N . GLU A 1 84 ? 37.927 26.585 -36.123 1.00 58.25 84 GLU A N 1
ATOM 665 C CA . GLU A 1 84 ? 37.166 27.669 -35.491 1.00 58.25 84 GLU A CA 1
ATOM 666 C C . GLU A 1 84 ? 37.727 27.983 -34.098 1.00 58.25 84 GLU A C 1
ATOM 668 O O . GLU A 1 84 ? 37.462 27.322 -33.097 1.00 58.25 84 GLU A O 1
ATOM 673 N N . GLY A 1 85 ? 38.552 29.028 -34.022 1.00 54.75 85 GLY A N 1
ATOM 674 C CA . GLY A 1 85 ? 39.080 29.520 -32.756 1.00 54.75 85 GLY A CA 1
ATOM 675 C C . GLY A 1 85 ? 37.974 30.038 -31.832 1.00 54.75 85 GLY A C 1
ATOM 676 O O . GLY A 1 85 ? 37.497 31.151 -32.012 1.00 54.75 85 GLY A O 1
ATOM 677 N N . LYS A 1 86 ? 37.633 29.250 -30.805 1.00 52.75 86 LYS A N 1
ATOM 678 C CA . LYS A 1 86 ? 37.111 29.655 -29.483 1.00 52.75 86 LYS A CA 1
ATOM 679 C C . LYS A 1 86 ? 36.179 30.888 -29.493 1.00 52.75 86 LYS A C 1
ATOM 681 O O . LYS A 1 86 ? 36.471 31.877 -28.817 1.00 52.75 86 LYS A O 1
ATOM 686 N N . LYS A 1 87 ? 35.048 30.836 -30.202 1.00 46.28 87 LYS A N 1
ATOM 687 C CA . LYS A 1 87 ? 33.953 31.804 -30.030 1.00 46.28 87 LYS A CA 1
ATOM 688 C C . LYS A 1 87 ? 32.629 31.088 -29.763 1.00 46.28 87 LYS A C 1
ATOM 690 O O . LYS A 1 87 ? 32.274 30.175 -30.485 1.00 46.28 87 LYS A O 1
ATOM 695 N N . ASP A 1 88 ? 31.977 31.545 -28.693 1.00 46.09 88 ASP A N 1
ATOM 696 C CA . ASP A 1 88 ? 30.602 31.271 -28.249 1.00 46.09 88 ASP A CA 1
ATOM 697 C C . ASP A 1 88 ? 30.274 29.851 -27.741 1.00 46.09 88 ASP A C 1
ATOM 699 O O . ASP A 1 88 ? 29.431 29.121 -28.243 1.00 46.09 88 ASP A O 1
ATOM 703 N N . LYS A 1 89 ? 30.906 29.524 -26.605 1.00 51.66 89 LYS A N 1
ATOM 704 C CA . LYS A 1 89 ? 30.788 28.272 -25.827 1.00 51.66 89 LYS A CA 1
ATOM 705 C C . LYS A 1 89 ? 29.429 27.981 -25.160 1.00 51.66 89 LYS A C 1
ATOM 707 O O . LYS A 1 89 ? 29.338 26.969 -24.462 1.00 51.66 89 LYS A O 1
ATOM 712 N N . ASP A 1 90 ? 28.437 28.862 -25.281 1.00 45.34 90 ASP A N 1
ATOM 713 C CA . ASP A 1 90 ? 27.196 28.774 -24.489 1.00 45.34 90 ASP A CA 1
ATOM 714 C C . ASP A 1 90 ? 26.002 28.229 -25.290 1.00 45.34 90 ASP A C 1
ATOM 716 O O . ASP A 1 90 ? 25.192 27.492 -24.742 1.00 45.34 90 ASP A O 1
ATOM 720 N N . SER A 1 91 ? 25.934 28.484 -26.602 1.00 44.75 91 SER A N 1
ATOM 721 C CA . SER A 1 91 ? 24.873 27.959 -27.480 1.00 44.75 91 SER A CA 1
ATOM 722 C C . SER A 1 91 ? 25.160 26.558 -28.037 1.00 44.75 91 SER A C 1
ATOM 724 O O . SER A 1 91 ? 24.230 25.813 -28.324 1.00 44.75 91 SER A O 1
ATOM 726 N N . GLU A 1 92 ? 26.431 26.160 -28.164 1.00 45.22 92 GLU A N 1
ATOM 727 C CA . GLU A 1 92 ? 26.810 24.842 -28.711 1.00 45.22 92 GLU A CA 1
ATOM 728 C C . GLU A 1 92 ? 26.653 23.690 -27.705 1.00 45.22 92 GLU A C 1
ATOM 730 O O . GLU A 1 92 ? 26.468 22.540 -28.100 1.00 45.22 92 GLU A O 1
ATOM 735 N N . LYS A 1 93 ? 26.657 23.981 -26.396 1.00 43.75 93 LYS A N 1
ATOM 736 C CA . LYS A 1 93 ? 26.500 22.957 -25.349 1.00 43.75 93 LYS A CA 1
ATOM 737 C C . LYS A 1 93 ? 25.126 22.288 -25.345 1.00 43.75 93 LYS A C 1
ATOM 739 O O . LYS A 1 93 ? 25.027 21.137 -24.926 1.00 43.75 93 LYS A O 1
ATOM 744 N N . GLU A 1 94 ? 24.078 22.987 -25.782 1.00 44.16 94 GLU A N 1
ATOM 745 C CA . GLU A 1 94 ? 22.726 22.417 -25.846 1.00 44.16 94 GLU A CA 1
ATOM 746 C C . GLU A 1 94 ? 22.549 21.477 -27.051 1.00 44.16 94 GLU A C 1
ATOM 748 O O . GLU A 1 94 ? 21.861 20.464 -26.930 1.00 44.16 94 GLU A O 1
ATOM 753 N N . GLU A 1 95 ? 23.222 21.737 -28.182 1.00 46.03 95 GLU A N 1
ATOM 754 C CA . GLU A 1 95 ? 23.253 20.812 -29.329 1.00 46.03 95 GLU A CA 1
ATOM 755 C C . GLU A 1 95 ? 24.198 19.615 -29.101 1.00 46.03 95 GLU A C 1
ATOM 757 O O . GLU A 1 95 ? 23.961 18.532 -29.639 1.00 46.03 95 GLU A O 1
ATOM 762 N N . GLU A 1 96 ? 25.247 19.770 -28.283 1.00 48.97 96 GLU A N 1
ATOM 763 C CA . GLU A 1 96 ? 26.192 18.696 -27.940 1.00 48.97 96 GLU A CA 1
ATOM 764 C C . GLU A 1 96 ? 25.604 17.587 -27.047 1.00 48.97 96 GLU A C 1
ATOM 766 O O . GLU A 1 96 ? 26.075 16.450 -27.121 1.00 48.97 96 GLU A O 1
ATOM 771 N N . ASP A 1 97 ? 24.589 17.883 -26.223 1.00 49.31 97 ASP A N 1
ATOM 772 C CA . ASP A 1 97 ? 23.914 16.902 -25.345 1.00 49.31 97 ASP A CA 1
ATOM 773 C C . ASP A 1 97 ? 22.695 16.229 -26.014 1.00 49.31 97 ASP A C 1
ATOM 775 O O . ASP A 1 97 ? 22.070 15.313 -25.460 1.00 49.31 97 ASP A O 1
ATOM 779 N N . ALA A 1 98 ? 22.349 16.649 -27.235 1.00 55.97 98 ALA A N 1
ATOM 780 C CA . ALA A 1 98 ? 21.311 16.011 -28.026 1.00 55.97 98 ALA A CA 1
ATOM 781 C C . ALA A 1 98 ? 21.862 14.714 -28.643 1.00 55.97 98 ALA A C 1
ATOM 783 O O . ALA A 1 98 ? 22.551 14.708 -29.667 1.00 55.97 98 ALA A O 1
ATOM 784 N N . GLY A 1 99 ? 21.552 13.587 -27.997 1.00 60.16 99 GLY A N 1
ATOM 785 C CA . GLY A 1 99 ? 21.766 12.252 -28.557 1.00 60.16 99 GLY A CA 1
ATOM 786 C C . GLY A 1 99 ? 21.177 12.097 -29.966 1.00 60.16 99 GLY A C 1
ATOM 787 O O . GLY A 1 99 ? 20.396 12.939 -30.420 1.00 60.16 99 GLY A O 1
ATOM 788 N N . PRO A 1 100 ? 21.529 11.025 -30.696 1.00 66.50 100 PRO A N 1
ATOM 789 C CA . PRO A 1 100 ? 20.952 10.786 -32.013 1.00 66.50 100 PRO A CA 1
ATOM 790 C C . PRO A 1 100 ? 19.414 10.781 -31.951 1.00 66.50 100 PRO A C 1
ATOM 792 O O . PRO A 1 100 ? 18.841 10.363 -30.942 1.00 66.50 100 PRO A O 1
ATOM 795 N N . PRO A 1 101 ? 18.736 11.243 -33.019 1.00 69.06 101 PRO A N 1
ATOM 796 C CA . PRO A 1 101 ? 17.282 11.319 -33.046 1.00 69.06 101 PRO A CA 1
ATOM 797 C C . PRO A 1 101 ? 16.685 9.939 -32.757 1.00 69.06 101 PRO A C 1
ATOM 799 O O . PRO A 1 101 ? 16.915 8.984 -33.498 1.00 69.06 101 PRO A O 1
ATOM 802 N N . CYS A 1 102 ? 15.935 9.844 -31.661 1.00 71.94 102 CYS A N 1
ATOM 803 C CA . CYS A 1 102 ? 15.296 8.621 -31.197 1.00 71.94 102 CYS A CA 1
ATOM 804 C C . CYS A 1 102 ? 13.775 8.764 -31.315 1.00 71.94 102 CYS A C 1
ATOM 806 O O . CYS A 1 102 ? 13.215 9.802 -30.957 1.00 71.94 102 CYS A O 1
ATOM 808 N N . GLY A 1 103 ? 13.103 7.724 -31.816 1.00 76.56 103 GLY A N 1
ATOM 809 C CA . GLY A 1 103 ? 11.641 7.663 -31.835 1.00 76.56 103 GLY A CA 1
ATOM 810 C C . GLY A 1 103 ? 11.039 7.588 -30.422 1.00 76.56 103 GLY A C 1
ATOM 811 O O . GLY A 1 103 ? 11.768 7.402 -29.443 1.00 76.56 103 GLY A O 1
ATOM 812 N N . PRO A 1 104 ? 9.707 7.724 -30.281 1.00 80.56 104 PRO A N 1
ATOM 813 C CA . PRO A 1 104 ? 9.047 7.642 -28.982 1.00 80.56 104 PRO A CA 1
ATOM 814 C C . PRO A 1 104 ? 9.219 6.250 -28.355 1.00 80.56 104 PRO A C 1
ATOM 816 O O . PRO A 1 104 ? 8.817 5.240 -28.931 1.00 80.56 104 PRO A O 1
ATOM 819 N N . ILE A 1 105 ? 9.768 6.201 -27.137 1.00 82.31 105 ILE A N 1
ATOM 820 C CA . ILE A 1 105 ? 9.942 4.958 -26.374 1.00 82.31 105 ILE A CA 1
ATOM 821 C C . ILE A 1 105 ? 8.781 4.802 -25.396 1.00 82.31 105 ILE A C 1
ATOM 823 O O . ILE A 1 105 ? 8.679 5.505 -24.390 1.00 82.31 105 ILE A O 1
ATOM 827 N N . TYR A 1 106 ? 7.902 3.846 -25.679 1.00 86.12 106 TYR A N 1
ATOM 828 C CA . TYR A 1 106 ? 6.713 3.597 -24.869 1.00 86.12 106 TYR A CA 1
ATOM 829 C C . TYR A 1 106 ? 7.024 2.865 -23.557 1.00 86.12 106 TYR A C 1
ATOM 831 O O . TYR A 1 106 ? 8.058 2.207 -23.396 1.00 86.12 106 TYR A O 1
ATOM 839 N N . SER A 1 107 ? 6.096 2.962 -22.603 1.00 87.81 107 SER A N 1
ATOM 840 C CA . SER A 1 107 ? 6.099 2.173 -21.370 1.00 87.81 107 SER A CA 1
ATOM 841 C C . SER A 1 107 ? 6.006 0.670 -21.633 1.00 87.81 107 SER A C 1
ATOM 843 O O . SER A 1 107 ? 5.456 0.213 -22.637 1.00 87.81 107 SER A O 1
ATOM 845 N N . ASN A 1 108 ? 6.494 -0.124 -20.679 1.00 91.06 108 ASN A N 1
ATOM 846 C CA . ASN A 1 108 ? 6.322 -1.571 -20.711 1.00 91.06 108 ASN A CA 1
ATOM 847 C C . ASN A 1 108 ? 4.853 -1.942 -20.437 1.00 91.06 108 ASN A C 1
ATOM 849 O O . ASN A 1 108 ? 4.412 -1.937 -19.288 1.00 91.06 108 ASN A O 1
ATOM 853 N N . LYS A 1 109 ? 4.113 -2.299 -21.493 1.00 91.00 109 LYS A N 1
ATOM 854 C CA . LYS A 1 109 ? 2.679 -2.627 -21.423 1.00 91.00 109 LYS A CA 1
ATOM 855 C C . LYS A 1 109 ? 2.364 -3.803 -20.494 1.00 91.00 109 LYS A C 1
ATOM 857 O O . LYS A 1 109 ? 1.304 -3.806 -19.863 1.00 91.00 109 LYS A O 1
ATOM 862 N N . ARG A 1 110 ? 3.257 -4.797 -20.389 1.00 89.50 110 ARG A N 1
ATOM 863 C CA . ARG A 1 110 ? 3.060 -5.949 -19.495 1.00 89.50 110 ARG A CA 1
ATOM 864 C C . ARG A 1 110 ? 3.148 -5.505 -18.040 1.00 89.50 110 ARG A C 1
ATOM 866 O O . ARG A 1 110 ? 2.220 -5.765 -17.281 1.00 89.50 110 ARG A O 1
ATOM 873 N N . VAL A 1 111 ? 4.199 -4.763 -17.686 1.00 91.69 111 VAL A N 1
ATOM 874 C CA . VAL A 1 111 ? 4.357 -4.193 -16.338 1.00 91.69 111 VAL A CA 1
ATOM 875 C C . VAL A 1 111 ? 3.219 -3.227 -16.015 1.00 91.69 111 VAL A C 1
ATOM 877 O O . VAL A 1 111 ? 2.668 -3.290 -14.923 1.00 91.69 111 VAL A O 1
ATOM 880 N N . GLU A 1 112 ? 2.798 -2.379 -16.956 1.00 93.25 112 GLU A N 1
ATOM 881 C CA . GLU A 1 112 ? 1.647 -1.494 -16.742 1.00 93.25 112 GLU A CA 1
ATOM 882 C C . GLU A 1 112 ? 0.357 -2.260 -16.462 1.00 93.25 112 GLU A C 1
ATOM 884 O O . GLU A 1 112 ? -0.408 -1.856 -15.591 1.00 93.25 112 GLU A O 1
ATOM 889 N N . SER A 1 113 ? 0.118 -3.365 -17.169 1.00 92.25 113 SER A N 1
ATOM 890 C CA . SER A 1 113 ? -1.063 -4.202 -16.940 1.00 92.25 113 SER A CA 1
ATOM 891 C C . SER A 1 113 ? -1.024 -4.852 -15.558 1.00 92.25 113 SER A C 1
ATOM 893 O O . SER A 1 113 ? -2.019 -4.816 -14.847 1.00 92.25 113 SER A O 1
ATOM 895 N N . LEU A 1 114 ? 0.137 -5.352 -15.124 1.00 93.06 114 LEU A N 1
ATOM 896 C CA . LEU A 1 114 ? 0.305 -5.884 -13.767 1.00 93.06 114 LEU A CA 1
ATOM 897 C C . LEU A 1 114 ? 0.116 -4.793 -12.705 1.00 93.06 114 LEU A C 1
ATOM 899 O O . LEU A 1 114 ? -0.592 -4.993 -11.724 1.00 93.06 114 LEU A O 1
ATOM 903 N N . LEU A 1 115 ? 0.690 -3.607 -12.911 1.00 94.75 115 LEU A N 1
ATOM 904 C CA . LEU A 1 115 ? 0.539 -2.484 -11.986 1.00 94.75 115 LEU A CA 1
ATOM 905 C C . LEU A 1 115 ? -0.907 -1.976 -11.900 1.00 94.75 115 LEU A C 1
ATOM 907 O O . LEU A 1 115 ? -1.285 -1.448 -10.856 1.00 94.75 115 LEU A O 1
ATOM 911 N N . LYS A 1 116 ? -1.719 -2.127 -12.955 1.00 94.75 116 LYS A N 1
ATOM 912 C CA . LYS A 1 116 ? -3.160 -1.830 -12.902 1.00 94.75 116 LYS A CA 1
ATOM 913 C C . LYS A 1 116 ? -3.905 -2.752 -11.936 1.00 94.75 116 LYS A C 1
ATOM 915 O O . LYS A 1 116 ? -4.823 -2.269 -11.288 1.00 94.75 116 LYS A O 1
ATOM 920 N N . GLU A 1 117 ? -3.472 -4.003 -11.797 1.00 94.75 117 GLU A N 1
ATOM 921 C CA . GLU A 1 117 ? -4.019 -4.949 -10.814 1.00 94.75 117 GLU A CA 1
ATOM 922 C C . GLU A 1 117 ? -3.471 -4.682 -9.401 1.00 94.75 117 GLU A C 1
ATOM 924 O O . GLU A 1 117 ? -4.219 -4.679 -8.433 1.00 94.75 117 GLU A O 1
ATOM 929 N N . VAL A 1 118 ? -2.173 -4.385 -9.248 1.00 95.69 118 VAL A N 1
ATOM 930 C CA . VAL A 1 118 ? -1.554 -4.203 -7.913 1.00 95.69 118 VAL A CA 1
ATOM 931 C C . VAL A 1 118 ? -1.993 -2.907 -7.216 1.00 95.69 118 VAL A C 1
ATOM 933 O O . VAL A 1 118 ? -2.187 -2.884 -6.001 1.00 95.69 118 VAL A O 1
ATOM 936 N N . LYS A 1 119 ? -2.126 -1.798 -7.953 1.00 96.44 119 LYS A N 1
ATOM 937 C CA . LYS A 1 119 ? -2.478 -0.482 -7.382 1.00 96.44 119 LYS A CA 1
ATOM 938 C C . LYS A 1 119 ? -3.764 -0.488 -6.533 1.00 96.44 119 LYS A C 1
ATOM 940 O O . LYS A 1 119 ? -3.695 0.000 -5.401 1.00 96.44 119 LYS A O 1
ATOM 945 N N . PRO A 1 120 ? -4.915 -1.000 -7.018 1.00 96.88 120 PRO A N 1
ATOM 946 C CA . PRO A 1 120 ? -6.141 -1.037 -6.221 1.00 96.88 120 PRO A CA 1
ATOM 947 C C . PRO A 1 120 ? -6.009 -1.946 -4.995 1.00 96.88 120 PRO A C 1
ATOM 949 O O . PRO A 1 120 ? -6.582 -1.635 -3.953 1.00 96.88 120 PRO A O 1
ATOM 952 N N . GLU A 1 121 ? -5.206 -3.009 -5.071 1.00 97.00 121 GLU A N 1
ATOM 953 C CA . GLU A 1 121 ? -4.950 -3.906 -3.940 1.00 97.00 121 GLU A CA 1
ATOM 954 C C . GLU A 1 121 ? -4.177 -3.209 -2.813 1.00 97.00 121 GLU A C 1
ATOM 956 O O . GLU A 1 121 ? -4.566 -3.287 -1.647 1.00 97.00 121 GLU A O 1
ATOM 961 N N . ILE A 1 122 ? -3.143 -2.431 -3.154 1.00 97.06 122 ILE A N 1
ATOM 962 C CA . ILE A 1 122 ? -2.405 -1.605 -2.184 1.00 97.06 122 ILE A CA 1
ATOM 963 C C . ILE A 1 122 ? -3.332 -0.571 -1.532 1.00 97.06 122 ILE A C 1
ATOM 965 O O . ILE A 1 122 ? -3.292 -0.387 -0.315 1.00 97.06 122 ILE A O 1
ATOM 969 N N . GLN A 1 123 ? -4.161 0.112 -2.328 1.00 97.25 123 GLN A N 1
ATOM 970 C CA . GLN A 1 123 ? -5.087 1.124 -1.814 1.00 97.25 123 GLN A CA 1
ATOM 971 C C . GLN A 1 123 ? -6.134 0.504 -0.881 1.00 97.25 123 GLN A C 1
ATOM 973 O O . GLN A 1 123 ? -6.349 1.003 0.222 1.00 97.25 123 GLN A O 1
ATOM 978 N N . THR A 1 124 ? -6.719 -0.621 -1.286 1.00 97.75 124 THR A N 1
ATOM 979 C CA . THR A 1 124 ? -7.690 -1.365 -0.480 1.00 97.75 124 THR A CA 1
ATOM 980 C C . THR A 1 124 ? -7.073 -1.797 0.846 1.00 97.75 124 THR A C 1
ATOM 982 O O . THR A 1 124 ? -7.649 -1.555 1.906 1.00 97.75 124 THR A O 1
ATOM 985 N N . LEU A 1 125 ? -5.868 -2.377 0.813 1.00 97.31 125 LEU A N 1
ATOM 986 C CA . LEU A 1 125 ? -5.161 -2.785 2.022 1.00 97.31 125 LEU A CA 1
ATOM 987 C C . LEU A 1 125 ? -4.886 -1.590 2.944 1.00 97.31 125 LEU A C 1
ATOM 989 O O . LEU A 1 125 ? -5.094 -1.700 4.150 1.00 97.31 125 LEU A O 1
ATOM 993 N N . ARG A 1 126 ? -4.476 -0.439 2.394 1.00 96.94 126 ARG A N 1
ATOM 994 C CA . ARG A 1 126 ? -4.258 0.796 3.163 1.00 96.94 126 ARG A CA 1
ATOM 995 C C . ARG A 1 126 ? -5.518 1.229 3.909 1.00 96.94 126 ARG A C 1
ATOM 997 O O . ARG A 1 126 ? -5.449 1.523 5.100 1.00 96.94 126 ARG A O 1
ATOM 1004 N N . GLU A 1 127 ? -6.648 1.283 3.211 1.00 97.62 127 GLU A N 1
ATOM 1005 C CA . GLU A 1 127 ? -7.925 1.715 3.781 1.00 97.62 127 GLU A CA 1
ATOM 1006 C C . GLU A 1 127 ? -8.391 0.762 4.879 1.00 97.62 127 GLU A C 1
ATOM 1008 O O . GLU A 1 127 ? -8.684 1.203 5.990 1.00 97.62 127 GLU A O 1
ATOM 1013 N N . LYS A 1 128 ? -8.384 -0.549 4.607 1.00 98.06 128 LYS A N 1
ATOM 1014 C CA . LYS A 1 128 ? -8.851 -1.550 5.575 1.00 98.06 128 LYS A CA 1
ATOM 1015 C C . LYS A 1 128 ? -7.940 -1.646 6.793 1.00 98.06 128 LYS A C 1
ATOM 1017 O O . LYS A 1 128 ? -8.434 -1.761 7.912 1.00 98.06 128 LYS A O 1
ATOM 1022 N N . LEU A 1 129 ? -6.624 -1.535 6.599 1.00 97.69 129 LEU A N 1
ATOM 1023 C CA . LEU A 1 129 ? -5.676 -1.474 7.707 1.00 97.69 129 LEU A CA 1
ATOM 1024 C C . LEU A 1 129 ? -5.938 -0.243 8.583 1.00 97.69 129 LEU A C 1
ATOM 1026 O O . LEU A 1 129 ? -5.936 -0.370 9.801 1.00 97.69 129 LEU A O 1
ATOM 1030 N N . ASN A 1 130 ? -6.221 0.920 7.986 1.00 97.38 130 ASN A N 1
ATOM 1031 C CA . ASN A 1 130 ? -6.520 2.139 8.739 1.00 97.38 130 ASN A CA 1
ATOM 1032 C C . ASN A 1 130 ? -7.803 2.004 9.580 1.00 97.38 130 ASN A C 1
ATOM 1034 O O . ASN A 1 130 ? -7.812 2.423 10.737 1.00 97.38 130 ASN A O 1
ATOM 1038 N N . THR A 1 131 ? -8.849 1.364 9.044 1.00 98.00 131 THR A N 1
ATOM 1039 C CA . THR A 1 131 ? -10.071 1.033 9.799 1.00 98.00 131 THR A CA 1
ATOM 1040 C C . THR A 1 131 ? -9.745 0.191 11.037 1.00 98.00 131 THR A C 1
ATOM 1042 O O . THR A 1 131 ? -10.127 0.559 12.148 1.00 98.00 131 THR A O 1
ATOM 1045 N N . VAL A 1 132 ? -8.974 -0.892 10.878 1.00 98.00 132 VAL A N 1
ATOM 1046 C CA . VAL A 1 132 ? -8.578 -1.769 11.997 1.00 98.00 132 VAL A CA 1
ATOM 1047 C C . VAL A 1 132 ? -7.659 -1.043 12.988 1.00 98.00 132 VAL A C 1
ATOM 1049 O O . VAL A 1 132 ? -7.841 -1.166 14.197 1.00 98.00 132 VAL A O 1
ATOM 1052 N N . SER A 1 133 ? -6.706 -0.236 12.513 1.00 97.06 133 SER A N 1
ATOM 1053 C CA . SER A 1 133 ? -5.822 0.568 13.369 1.00 97.06 133 SER A CA 1
ATOM 1054 C C . SER A 1 133 ? -6.578 1.583 14.214 1.00 97.06 133 SER A C 1
ATOM 1056 O O . SER A 1 133 ? -6.232 1.789 15.377 1.00 97.06 133 SER A O 1
ATOM 1058 N N . MET A 1 134 ? -7.588 2.239 13.643 1.00 97.38 134 MET A N 1
ATOM 1059 C CA . MET A 1 134 ? -8.431 3.178 14.377 1.00 97.38 134 MET A CA 1
ATOM 1060 C C . MET A 1 134 ? -9.304 2.443 15.393 1.00 97.38 134 MET A C 1
ATOM 1062 O O . MET A 1 134 ? -9.421 2.892 16.529 1.00 97.38 134 MET A O 1
ATOM 1066 N N . TRP A 1 135 ? -9.855 1.289 15.011 1.00 97.69 135 TRP A N 1
ATOM 1067 C CA . TRP A 1 135 ? -10.637 0.455 15.915 1.00 97.69 135 TRP A CA 1
ATOM 1068 C C . TRP A 1 135 ? -9.821 0.034 17.140 1.00 97.69 135 TRP A C 1
ATOM 1070 O O . TRP A 1 135 ? -10.247 0.304 18.257 1.00 97.69 135 TRP A O 1
ATOM 1080 N N . VAL A 1 136 ? -8.614 -0.514 16.950 1.00 96.25 136 VAL A N 1
ATOM 1081 C CA . VAL A 1 136 ? -7.727 -0.923 18.056 1.00 96.25 136 VAL A CA 1
ATOM 1082 C C . VAL A 1 136 ? -7.381 0.252 18.976 1.00 96.25 136 VAL A C 1
ATOM 1084 O O . VAL A 1 136 ? -7.453 0.104 20.192 1.00 96.25 136 VAL A O 1
ATOM 1087 N N . GLN A 1 137 ? -7.056 1.427 18.424 1.00 94.62 137 GLN A N 1
ATOM 1088 C CA . GLN A 1 137 ? -6.739 2.615 19.229 1.00 94.62 137 GLN A CA 1
ATOM 1089 C C . GLN A 1 137 ? -7.910 3.073 20.102 1.00 94.62 137 GLN A C 1
ATOM 1091 O O . GLN A 1 137 ? -7.705 3.462 21.247 1.00 94.62 137 GLN A O 1
ATOM 1096 N N . LEU A 1 138 ? -9.139 3.020 19.582 1.00 94.69 138 LEU A N 1
ATOM 1097 C CA . LEU A 1 138 ? -10.332 3.432 20.328 1.00 94.69 138 LEU A CA 1
ATOM 1098 C C . LEU A 1 138 ? -10.747 2.427 21.413 1.00 94.69 138 LEU A C 1
ATOM 1100 O O . LEU A 1 138 ? -11.558 2.771 22.269 1.00 94.69 138 LEU A O 1
ATOM 1104 N N . GLN A 1 139 ? -10.190 1.212 21.400 1.00 92.69 139 GLN A N 1
ATOM 1105 C CA . GLN A 1 139 ? -10.376 0.216 22.462 1.00 92.69 139 GLN A CA 1
ATOM 1106 C C . GLN A 1 139 ? -9.357 0.347 23.606 1.00 92.69 139 GLN A C 1
ATOM 1108 O O . GLN A 1 139 ? -9.434 -0.420 24.569 1.00 92.69 139 GLN A O 1
ATOM 1113 N N . ILE A 1 140 ? -8.392 1.273 23.523 1.00 92.50 140 ILE A N 1
ATOM 1114 C CA . ILE A 1 140 ? -7.424 1.492 24.603 1.00 92.50 140 ILE A CA 1
ATOM 1115 C C . ILE A 1 140 ? -8.160 2.129 25.799 1.00 92.50 140 ILE A C 1
ATOM 1117 O O . ILE A 1 140 ? -8.765 3.196 25.647 1.00 92.50 140 ILE A O 1
ATOM 1121 N N . PRO A 1 141 ? -8.148 1.494 26.987 1.00 92.69 141 PRO A N 1
ATOM 1122 C CA . PRO A 1 141 ? -8.832 2.010 28.166 1.00 92.69 141 PRO A CA 1
ATOM 1123 C C . PRO A 1 141 ? -8.110 3.230 28.756 1.00 92.69 141 PRO A C 1
ATOM 1125 O O . PRO A 1 141 ? -7.042 3.650 28.308 1.00 92.69 141 PRO A O 1
ATOM 1128 N N . ARG A 1 142 ? -8.697 3.817 29.804 1.00 90.69 142 ARG A N 1
ATOM 1129 C CA . ARG A 1 142 ? -8.009 4.852 30.586 1.00 90.69 142 ARG A CA 1
ATOM 1130 C C . ARG A 1 142 ? -6.754 4.269 31.234 1.00 90.69 142 ARG A C 1
ATOM 1132 O O . ARG A 1 142 ? -6.733 3.104 31.612 1.00 90.69 142 ARG A O 1
ATOM 1139 N N . ILE A 1 143 ? -5.733 5.108 31.374 1.00 90.19 143 ILE A N 1
ATOM 1140 C CA . ILE A 1 143 ? -4.481 4.733 32.029 1.00 90.19 143 ILE A CA 1
ATOM 1141 C C . ILE A 1 143 ? -4.743 4.560 33.526 1.00 90.19 143 ILE A C 1
ATOM 1143 O O . ILE A 1 143 ? -5.255 5.475 34.176 1.00 90.19 143 ILE A O 1
ATOM 1147 N N . GLU A 1 144 ? -4.364 3.402 34.057 1.00 88.69 144 GLU A N 1
ATOM 1148 C CA . GLU A 1 144 ? -4.495 3.037 35.466 1.00 88.69 144 GLU A CA 1
ATOM 1149 C C . GLU A 1 144 ? -3.163 2.480 36.003 1.00 88.69 144 GLU A C 1
ATOM 1151 O O . GLU A 1 144 ? -2.309 1.995 35.251 1.00 88.69 144 GLU A O 1
ATOM 1156 N N . ASP A 1 145 ? -2.964 2.580 37.321 1.00 84.19 145 ASP A N 1
ATOM 1157 C CA . ASP A 1 145 ? -1.763 2.081 38.001 1.00 84.19 145 ASP A CA 1
ATOM 1158 C C . ASP A 1 145 ? -1.923 0.580 38.306 1.00 84.19 145 ASP A C 1
ATOM 1160 O O . ASP A 1 145 ? -2.323 0.173 39.397 1.00 84.19 145 ASP A O 1
ATOM 1164 N N . GLY A 1 146 ? -1.718 -0.251 37.280 1.00 88.50 146 GLY A N 1
ATOM 1165 C CA . GLY A 1 146 ? -1.855 -1.710 37.344 1.00 88.50 146 GLY A CA 1
ATOM 1166 C C . GLY A 1 146 ? -2.838 -2.275 36.313 1.00 88.50 146 GLY A C 1
ATOM 1167 O O . GLY A 1 146 ? -3.493 -1.540 35.590 1.00 88.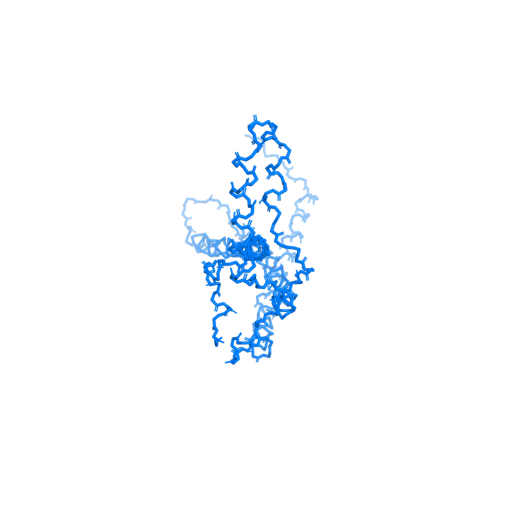50 146 GLY A O 1
ATOM 1168 N N . ASN A 1 147 ? -2.919 -3.608 36.209 1.00 89.44 147 ASN A N 1
ATOM 1169 C CA . ASN A 1 147 ? -3.785 -4.315 35.244 1.00 89.44 147 ASN A CA 1
ATOM 1170 C C . ASN A 1 147 ? -3.541 -3.966 33.751 1.00 89.44 147 ASN A C 1
ATOM 1172 O O . ASN A 1 147 ? -4.416 -4.100 32.900 1.00 89.44 147 ASN A O 1
ATOM 1176 N N . ASN A 1 148 ? -2.310 -3.579 33.409 1.00 93.25 148 ASN A N 1
ATOM 1177 C CA . ASN A 1 148 ? -1.947 -3.089 32.074 1.00 93.25 148 ASN A CA 1
ATOM 1178 C C . ASN A 1 148 ? -1.575 -4.192 31.064 1.00 93.25 148 ASN A C 1
ATOM 1180 O O . ASN A 1 148 ? -1.125 -3.891 29.961 1.00 93.25 148 ASN A O 1
ATOM 1184 N N . PHE A 1 149 ? -1.757 -5.477 31.398 1.00 95.62 149 PHE A N 1
ATOM 1185 C CA . PHE A 1 149 ? -1.393 -6.570 30.485 1.00 95.62 149 PHE A CA 1
ATOM 1186 C C . PHE A 1 149 ? -2.186 -6.514 29.172 1.00 95.62 149 PHE A C 1
ATOM 1188 O O . PHE A 1 149 ? -1.605 -6.635 28.096 1.00 95.62 149 PHE A O 1
ATOM 1195 N N . GLY A 1 150 ? -3.502 -6.281 29.247 1.00 94.75 150 GLY A N 1
ATOM 1196 C CA . GLY A 1 150 ? -4.339 -6.137 28.052 1.00 94.75 150 GLY A CA 1
ATOM 1197 C C . GLY A 1 150 ? -3.901 -4.964 27.169 1.00 94.75 150 GLY A C 1
ATOM 1198 O O . GLY A 1 150 ? -3.856 -5.104 25.949 1.00 94.75 150 GLY A O 1
ATOM 1199 N N . VAL A 1 151 ? -3.489 -3.853 27.787 1.00 95.12 151 VAL A N 1
ATOM 1200 C CA . VAL A 1 151 ? -2.954 -2.676 27.085 1.00 95.12 151 VAL A CA 1
ATOM 1201 C C . VAL A 1 151 ? -1.639 -3.016 26.383 1.00 95.12 151 VAL A C 1
ATOM 1203 O O . VAL A 1 151 ? -1.495 -2.728 25.202 1.00 95.12 151 VAL A O 1
ATOM 1206 N N . ALA A 1 152 ? -0.724 -3.732 27.043 1.00 95.62 152 ALA A N 1
ATOM 1207 C CA . ALA A 1 152 ? 0.530 -4.168 26.425 1.00 95.62 152 ALA A CA 1
ATOM 1208 C C . ALA A 1 152 ? 0.303 -5.085 25.202 1.00 95.62 152 ALA A C 1
ATOM 1210 O O . ALA A 1 152 ? 1.020 -5.002 24.203 1.00 95.62 152 ALA A O 1
ATOM 1211 N N . VAL A 1 153 ? -0.723 -5.946 25.242 1.00 96.94 153 VAL A N 1
ATOM 1212 C CA . VAL A 1 153 ? -1.127 -6.752 24.076 1.00 96.94 153 VAL A CA 1
ATOM 1213 C C . VAL A 1 153 ? -1.651 -5.856 22.948 1.00 96.94 153 VAL A C 1
ATOM 1215 O O . VAL A 1 153 ? -1.240 -6.028 21.798 1.00 96.94 153 VAL A O 1
ATOM 1218 N N . GLN A 1 154 ? -2.518 -4.886 23.260 1.00 95.75 154 GLN A N 1
ATOM 1219 C CA . GLN A 1 154 ? -3.030 -3.917 22.283 1.00 95.75 154 GLN A CA 1
ATOM 1220 C C . GLN A 1 154 ? -1.894 -3.112 21.634 1.00 95.75 154 GLN A C 1
ATOM 1222 O O . GLN A 1 154 ? -1.859 -2.989 20.409 1.00 95.75 154 GLN A O 1
ATOM 1227 N N . GLU A 1 155 ? -0.932 -2.630 22.423 1.00 95.50 155 GLU A N 1
ATOM 1228 C CA . GLU A 1 155 ? 0.254 -1.915 21.941 1.00 95.50 155 GLU A CA 1
ATOM 1229 C C . GLU A 1 155 ? 1.076 -2.770 20.975 1.00 95.50 155 GLU A C 1
ATOM 1231 O O . GLU A 1 155 ? 1.469 -2.295 19.907 1.00 95.50 155 GLU A O 1
ATOM 1236 N N . LYS A 1 156 ? 1.281 -4.056 21.291 1.00 97.31 156 LYS A N 1
ATOM 1237 C CA . LYS A 1 156 ? 2.044 -4.950 20.414 1.00 97.31 156 LYS A CA 1
ATOM 1238 C C . LYS A 1 156 ? 1.351 -5.193 19.074 1.00 97.31 156 LYS A C 1
ATOM 1240 O O . LYS A 1 156 ? 2.006 -5.235 18.030 1.00 97.31 156 LYS A O 1
ATOM 1245 N N . VAL A 1 157 ? 0.026 -5.334 19.083 1.00 97.06 157 VAL A N 1
ATOM 1246 C CA . VAL A 1 157 ? -0.772 -5.430 17.851 1.00 97.06 157 VAL A CA 1
ATOM 1247 C C . VAL A 1 157 ? -0.691 -4.120 17.068 1.00 97.06 157 VAL A C 1
ATOM 1249 O O . VAL A 1 157 ? -0.486 -4.135 15.854 1.00 97.06 157 VAL A O 1
ATOM 1252 N N . PHE A 1 158 ? -0.793 -2.981 17.748 1.00 95.69 158 PHE A N 1
ATOM 1253 C CA . PHE A 1 158 ? -0.714 -1.671 17.115 1.00 95.69 158 PHE A CA 1
ATOM 1254 C C . PHE A 1 158 ? 0.657 -1.398 16.472 1.00 95.69 158 PHE A C 1
ATOM 1256 O O . PHE A 1 158 ? 0.728 -0.832 15.377 1.00 95.69 158 PHE A O 1
ATOM 1263 N N . GLU A 1 159 ? 1.743 -1.872 17.086 1.00 97.56 159 GLU A N 1
ATOM 1264 C CA . GLU A 1 159 ? 3.089 -1.846 16.507 1.00 97.56 159 GLU A CA 1
ATOM 1265 C C . GLU A 1 159 ? 3.134 -2.607 15.170 1.00 97.56 159 GLU A C 1
ATOM 1267 O O . GLU A 1 159 ? 3.643 -2.094 14.170 1.00 97.56 159 GLU A O 1
ATOM 1272 N N . LEU A 1 160 ? 2.541 -3.806 15.107 1.00 97.94 160 LEU A N 1
ATOM 1273 C CA . LEU A 1 160 ? 2.452 -4.585 13.868 1.00 97.94 160 LEU A CA 1
ATOM 1274 C C . LEU A 1 160 ? 1.647 -3.852 12.785 1.00 97.94 160 LEU A C 1
ATOM 1276 O O . LEU A 1 160 ? 2.064 -3.827 11.621 1.00 97.94 160 LEU A O 1
ATOM 1280 N N . LEU A 1 161 ? 0.515 -3.246 13.152 1.00 97.50 161 LEU A N 1
ATOM 1281 C CA . LEU A 1 161 ? -0.307 -2.465 12.226 1.00 97.50 161 LEU A CA 1
ATOM 1282 C C . LEU A 1 161 ? 0.472 -1.260 11.679 1.00 97.50 161 LEU A C 1
ATOM 1284 O O . LEU A 1 161 ? 0.476 -1.024 10.471 1.00 97.50 161 LEU A O 1
ATOM 1288 N N . THR A 1 162 ? 1.207 -0.554 12.539 1.00 96.62 162 THR A N 1
ATOM 1289 C CA . THR A 1 162 ? 2.051 0.587 12.152 1.00 96.62 162 THR A CA 1
ATOM 1290 C C . THR A 1 162 ? 3.168 0.158 11.203 1.00 96.62 162 THR A C 1
ATOM 1292 O O . THR A 1 162 ? 3.331 0.736 10.130 1.00 96.62 162 THR A O 1
ATOM 1295 N N . ASN A 1 163 ? 3.878 -0.923 11.529 1.00 97.75 163 ASN A N 1
ATOM 1296 C CA . ASN A 1 163 ? 4.920 -1.481 10.666 1.00 97.75 163 ASN A CA 1
ATOM 1297 C C . ASN A 1 163 ? 4.366 -1.915 9.300 1.00 97.75 163 ASN A C 1
ATOM 1299 O O . ASN A 1 163 ? 5.018 -1.743 8.269 1.00 97.75 163 ASN A O 1
ATOM 1303 N N . THR A 1 164 ? 3.153 -2.467 9.277 1.00 97.62 164 THR A N 1
ATOM 1304 C CA . THR A 1 164 ? 2.474 -2.860 8.036 1.00 97.62 164 THR A CA 1
ATOM 1305 C C . THR A 1 164 ? 2.099 -1.638 7.203 1.00 97.62 164 THR A C 1
ATOM 1307 O O . THR A 1 164 ? 2.341 -1.630 5.997 1.00 97.62 164 THR A O 1
ATOM 1310 N N . ARG A 1 165 ? 1.600 -0.567 7.832 1.00 96.62 165 ARG A N 1
ATOM 1311 C CA . ARG A 1 165 ? 1.312 0.704 7.157 1.00 96.62 165 ARG A CA 1
ATOM 1312 C C . ARG A 1 165 ? 2.557 1.282 6.481 1.00 96.62 165 ARG A C 1
ATOM 1314 O O . ARG A 1 165 ? 2.483 1.639 5.308 1.00 96.62 165 ARG A O 1
ATOM 1321 N N . THR A 1 166 ? 3.700 1.291 7.165 1.00 97.44 166 THR A N 1
ATOM 1322 C CA . THR A 1 166 ? 4.972 1.754 6.587 1.00 97.44 166 THR A CA 1
ATOM 1323 C C . THR A 1 166 ? 5.358 0.954 5.339 1.00 97.44 166 THR A C 1
ATOM 1325 O O . THR A 1 166 ? 5.795 1.525 4.340 1.00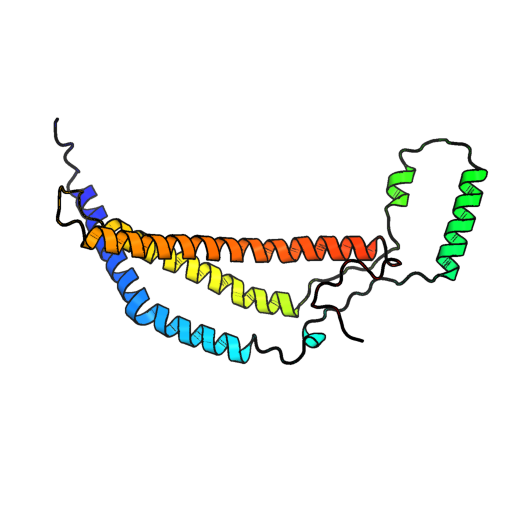 97.44 166 THR A O 1
ATOM 1328 N N . LYS A 1 167 ? 5.151 -0.371 5.342 1.00 97.31 167 LYS A N 1
ATOM 1329 C CA . LYS A 1 167 ? 5.407 -1.220 4.162 1.00 97.31 167 LYS A CA 1
ATOM 1330 C C . LYS A 1 167 ? 4.475 -0.890 2.993 1.00 97.31 167 LYS A C 1
ATOM 1332 O O . LYS A 1 167 ? 4.924 -0.847 1.853 1.00 97.31 167 LYS A O 1
ATOM 1337 N N . ILE A 1 168 ? 3.198 -0.628 3.267 1.00 96.56 168 ILE A N 1
ATOM 1338 C CA . ILE A 1 168 ? 2.217 -0.231 2.244 1.00 96.56 168 ILE A CA 1
ATOM 1339 C C . ILE A 1 168 ? 2.618 1.101 1.599 1.00 96.56 168 ILE A C 1
ATOM 1341 O O . ILE A 1 168 ? 2.595 1.224 0.375 1.00 96.56 168 ILE A O 1
ATOM 1345 N N . GLU A 1 169 ? 3.030 2.083 2.404 1.00 94.44 169 GLU A N 1
ATOM 1346 C CA . GLU A 1 169 ? 3.525 3.376 1.913 1.00 94.44 169 GLU A CA 1
ATOM 1347 C C . GLU A 1 169 ? 4.790 3.195 1.050 1.00 94.44 169 GLU A C 1
ATOM 1349 O O . GLU A 1 169 ? 4.906 3.798 -0.019 1.00 94.44 169 GLU A O 1
ATOM 1354 N N . ALA A 1 170 ? 5.691 2.284 1.434 1.00 97.12 170 ALA A N 1
ATOM 1355 C CA . ALA A 1 170 ? 6.854 1.922 0.624 1.00 97.12 170 ALA A CA 1
ATOM 1356 C C . ALA A 1 170 ? 6.476 1.266 -0.721 1.00 97.12 170 ALA A C 1
ATOM 1358 O O . ALA A 1 170 ? 7.105 1.544 -1.741 1.00 97.12 170 ALA A O 1
ATOM 1359 N N . PHE A 1 171 ? 5.425 0.440 -0.776 1.00 95.38 171 PHE A N 1
ATOM 1360 C CA . PHE A 1 171 ? 4.951 -0.107 -2.053 1.00 95.38 171 PHE A CA 1
ATOM 1361 C C . PHE A 1 171 ? 4.423 0.983 -2.989 1.00 95.38 171 PHE A C 1
ATOM 1363 O O . PHE A 1 171 ? 4.697 0.943 -4.189 1.00 95.38 171 PHE A O 1
ATOM 1370 N N . GLN A 1 172 ? 3.717 1.987 -2.458 1.00 91.00 172 GLN A N 1
ATOM 1371 C CA . GLN A 1 172 ? 3.241 3.117 -3.262 1.00 91.00 172 GLN A CA 1
ATOM 1372 C C . GLN A 1 172 ? 4.402 3.921 -3.858 1.00 91.00 172 GLN A C 1
ATOM 1374 O O . GLN A 1 172 ? 4.382 4.236 -5.050 1.00 91.00 172 GLN A O 1
ATOM 1379 N N . THR A 1 173 ? 5.439 4.215 -3.067 1.00 94.38 173 THR A N 1
ATOM 1380 C CA . THR A 1 173 ? 6.614 4.951 -3.561 1.00 94.38 173 THR A CA 1
ATOM 1381 C C . THR A 1 173 ? 7.420 4.141 -4.574 1.00 94.38 173 THR A C 1
ATOM 1383 O O . THR A 1 173 ? 7.892 4.704 -5.563 1.00 94.38 173 THR A O 1
ATOM 1386 N N . GLN A 1 174 ? 7.512 2.819 -4.401 1.00 95.44 174 GLN A N 1
ATOM 1387 C CA . GLN A 1 174 ? 8.232 1.940 -5.322 1.00 95.44 174 GLN A CA 1
ATOM 1388 C C . GLN A 1 174 ? 7.621 1.924 -6.734 1.00 95.44 174 GLN A C 1
ATOM 1390 O O . GLN A 1 174 ? 8.356 1.835 -7.719 1.00 95.44 174 GLN A O 1
ATOM 1395 N N . ILE A 1 175 ? 6.296 2.066 -6.859 1.00 94.50 175 ILE A N 1
ATOM 1396 C CA . ILE A 1 175 ? 5.628 2.171 -8.165 1.00 94.50 175 ILE A CA 1
ATOM 1397 C C . ILE A 1 175 ? 6.061 3.445 -8.895 1.00 94.50 175 ILE A C 1
ATOM 1399 O O . ILE A 1 175 ? 6.414 3.391 -10.071 1.00 94.50 17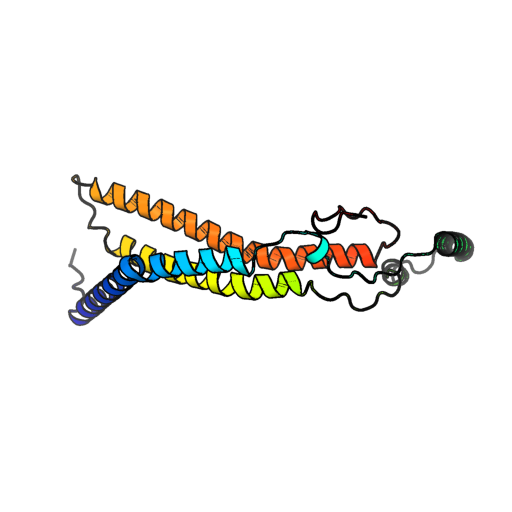5 ILE A O 1
ATOM 1403 N N . SER A 1 176 ? 6.063 4.590 -8.211 1.00 93.62 176 SER A N 1
ATOM 1404 C CA . SER A 1 176 ? 6.519 5.858 -8.795 1.00 93.62 176 SER A CA 1
ATOM 1405 C C . SER A 1 176 ? 8.003 5.805 -9.156 1.00 93.62 176 SER A C 1
ATOM 1407 O O . SER A 1 176 ? 8.402 6.243 -10.236 1.00 93.62 176 SER A O 1
ATOM 1409 N N . LYS A 1 177 ? 8.809 5.199 -8.279 1.00 95.62 177 LYS A N 1
ATOM 1410 C CA . LYS A 1 177 ? 10.244 5.009 -8.481 1.00 95.62 177 LYS A CA 1
ATOM 1411 C C . LYS A 1 177 ? 10.544 4.193 -9.739 1.00 95.62 177 LYS A C 1
ATOM 1413 O O . LYS A 1 177 ? 11.404 4.601 -10.508 1.00 95.62 177 LYS A O 1
ATOM 1418 N N . TYR A 1 178 ? 9.779 3.133 -10.014 1.00 95.12 178 TYR A N 1
ATOM 1419 C CA . TYR A 1 178 ? 9.912 2.363 -11.257 1.00 95.12 178 TYR A CA 1
ATOM 1420 C C . TYR A 1 178 ? 9.798 3.243 -12.513 1.00 95.12 178 TYR A C 1
ATOM 1422 O O . TYR A 1 178 ? 10.627 3.130 -13.415 1.00 95.12 178 TYR A O 1
ATOM 1430 N N . TYR A 1 179 ? 8.801 4.133 -12.583 1.00 92.75 179 TYR A N 1
ATOM 1431 C CA . TYR A 1 179 ? 8.637 5.008 -13.748 1.00 92.75 179 TYR A CA 1
ATOM 1432 C C . TYR A 1 179 ? 9.780 6.019 -13.875 1.00 92.75 179 TYR A C 1
ATOM 1434 O O . TYR A 1 179 ? 10.271 6.225 -14.983 1.00 92.75 179 TYR A O 1
ATOM 1442 N N . SER A 1 180 ? 10.227 6.600 -12.756 1.00 92.75 180 SER A N 1
ATOM 1443 C CA . SER A 1 180 ? 11.363 7.532 -12.734 1.00 92.75 180 SER A CA 1
ATOM 1444 C C . SER A 1 180 ? 12.649 6.850 -13.199 1.00 92.75 180 SER A C 1
ATOM 1446 O O . SER A 1 180 ? 13.272 7.297 -14.155 1.00 92.75 180 SER A O 1
ATOM 1448 N N . GLU A 1 181 ? 13.008 5.718 -12.589 1.00 92.38 181 GLU A N 1
ATOM 1449 C CA . GLU A 1 181 ? 14.241 4.990 -12.907 1.00 92.38 181 GLU A CA 1
ATOM 1450 C C . GLU A 1 181 ? 14.233 4.461 -14.342 1.00 92.38 181 GLU A C 1
ATOM 1452 O O . GLU A 1 181 ? 15.253 4.514 -15.031 1.00 92.38 181 GLU A O 1
ATOM 1457 N N . ARG A 1 182 ? 13.077 3.990 -14.831 1.00 90.62 182 ARG A N 1
ATOM 1458 C CA . ARG A 1 182 ? 12.938 3.588 -16.233 1.00 90.62 182 ARG A CA 1
ATOM 1459 C C . ARG A 1 182 ? 13.102 4.784 -17.167 1.00 90.62 182 ARG A C 1
ATOM 1461 O O . ARG A 1 182 ? 13.767 4.641 -18.187 1.00 90.62 182 ARG A O 1
ATOM 1468 N N . GLY A 1 183 ? 12.499 5.927 -16.845 1.00 88.25 183 GLY A N 1
ATOM 1469 C CA . GLY A 1 183 ? 12.641 7.160 -17.619 1.00 88.25 183 GLY A CA 1
ATOM 1470 C C . GLY A 1 183 ? 14.102 7.593 -17.728 1.00 88.25 183 GLY A C 1
ATOM 1471 O O . GLY A 1 183 ? 14.595 7.796 -18.835 1.00 88.25 183 GLY A O 1
ATOM 1472 N N . ASP A 1 184 ? 14.816 7.619 -16.603 1.00 87.06 184 ASP A N 1
ATOM 1473 C CA . ASP A 1 184 ? 16.237 7.972 -16.552 1.00 87.06 184 ASP A CA 1
ATOM 1474 C C . ASP A 1 184 ? 17.107 6.986 -17.339 1.00 87.06 184 ASP A C 1
ATOM 1476 O O . ASP A 1 184 ? 18.008 7.391 -18.077 1.00 87.06 184 ASP A O 1
ATOM 1480 N N . ALA A 1 185 ? 16.843 5.683 -17.205 1.00 84.62 185 ALA A N 1
ATOM 1481 C CA . ALA A 1 185 ? 17.565 4.649 -17.941 1.00 84.62 185 ALA A CA 1
ATOM 1482 C C . ALA A 1 185 ? 17.347 4.779 -19.455 1.00 84.62 185 ALA A C 1
ATOM 1484 O O . ALA A 1 185 ? 18.303 4.712 -20.226 1.00 84.62 185 ALA A O 1
ATOM 1485 N N . VAL A 1 186 ? 16.102 5.016 -19.874 1.00 86.06 186 VAL A N 1
ATOM 1486 C CA . VAL A 1 186 ? 15.740 5.225 -21.279 1.00 86.06 186 VAL A CA 1
ATOM 1487 C C . VAL A 1 186 ? 16.383 6.500 -21.831 1.00 86.06 186 VAL A C 1
ATOM 1489 O O . VAL A 1 186 ? 16.973 6.451 -22.906 1.00 86.06 186 VAL A O 1
ATOM 1492 N N . ALA A 1 187 ? 16.343 7.610 -21.090 1.00 83.25 187 ALA A N 1
ATOM 1493 C CA . ALA A 1 187 ? 16.949 8.876 -21.500 1.00 83.25 187 ALA A CA 1
ATOM 1494 C C . ALA A 1 187 ? 18.474 8.765 -21.660 1.00 83.25 187 ALA A C 1
ATOM 1496 O O . ALA A 1 187 ? 19.045 9.274 -22.627 1.00 83.25 187 ALA A O 1
ATOM 1497 N N . LYS A 1 188 ? 19.148 8.056 -20.744 1.00 82.94 188 LYS A N 1
ATOM 1498 C CA . LYS A 1 188 ? 20.584 7.762 -20.866 1.00 82.94 188 LYS A CA 1
ATOM 1499 C C . LYS A 1 188 ? 20.870 6.902 -22.096 1.00 82.94 188 LYS A C 1
ATOM 1501 O O . LYS A 1 188 ? 21.794 7.214 -22.842 1.00 82.94 188 LYS A O 1
ATOM 1506 N N . ALA A 1 189 ? 20.057 5.873 -22.337 1.00 78.62 189 ALA A N 1
ATOM 1507 C CA . ALA A 1 189 ? 20.233 4.973 -23.474 1.00 78.62 189 ALA A CA 1
ATOM 1508 C C . ALA A 1 189 ? 20.024 5.685 -24.819 1.00 78.62 189 ALA A C 1
ATOM 1510 O O . ALA A 1 189 ? 20.782 5.445 -25.753 1.00 78.62 189 ALA A O 1
ATOM 1511 N N . SER A 1 190 ? 19.066 6.615 -24.909 1.00 76.88 190 SER A N 1
ATOM 1512 C CA . SER A 1 190 ? 18.870 7.427 -26.116 1.00 76.88 190 SER A CA 1
ATOM 1513 C C . SER A 1 190 ? 19.986 8.452 -26.341 1.00 76.88 190 SER A C 1
ATOM 1515 O O . SER A 1 190 ? 20.297 8.771 -27.485 1.00 76.88 190 SER A O 1
ATOM 1517 N N . LYS A 1 191 ? 20.605 8.973 -25.270 1.00 75.19 191 LYS A N 1
ATOM 1518 C CA . LYS A 1 191 ? 21.709 9.946 -25.365 1.00 75.19 191 LYS A CA 1
ATOM 1519 C C . LYS A 1 191 ? 23.052 9.303 -25.710 1.00 75.19 191 LYS A C 1
ATOM 1521 O O . LYS A 1 191 ? 23.844 9.895 -26.438 1.00 75.19 191 LYS A O 1
ATOM 1526 N N . GLN A 1 192 ? 23.309 8.097 -25.206 1.00 68.44 192 GLN A N 1
ATOM 1527 C CA . GLN A 1 192 ? 24.583 7.391 -25.364 1.00 68.44 192 GLN A CA 1
ATOM 1528 C C . GLN A 1 192 ? 24.384 5.969 -25.907 1.00 68.44 192 GLN A C 1
ATOM 1530 O O . GLN A 1 192 ? 24.695 4.996 -25.222 1.00 68.44 192 GLN A O 1
ATOM 1535 N N . PRO A 1 193 ? 23.906 5.804 -27.149 1.00 62.59 193 PRO A N 1
ATOM 1536 C CA . PRO A 1 193 ? 23.598 4.473 -27.670 1.00 62.59 193 PRO A CA 1
ATOM 1537 C C . PRO A 1 193 ? 24.838 3.604 -27.949 1.00 62.59 193 PRO A C 1
ATOM 1539 O O . PRO A 1 193 ? 24.703 2.401 -28.148 1.00 62.59 193 PRO A O 1
ATOM 1542 N N . HIS A 1 194 ? 26.050 4.175 -27.912 1.00 59.31 194 HIS A N 1
ATOM 1543 C CA . HIS A 1 194 ? 27.312 3.422 -27.926 1.00 59.31 194 HIS A CA 1
ATOM 1544 C C . HIS A 1 194 ? 27.654 2.787 -26.561 1.00 59.31 194 HIS A C 1
ATOM 1546 O O . HIS A 1 194 ? 28.478 1.874 -26.497 1.00 59.31 194 HIS A O 1
ATOM 1552 N N . VAL A 1 195 ? 27.031 3.237 -25.463 1.00 56.03 195 VAL A N 1
ATOM 1553 C CA . VAL A 1 195 ? 27.183 2.648 -24.126 1.00 56.03 195 VAL A CA 1
ATOM 1554 C C . VAL A 1 195 ? 26.121 1.559 -23.953 1.00 56.03 195 VAL A C 1
ATOM 1556 O O . VAL A 1 195 ? 25.075 1.758 -23.342 1.00 56.03 195 VAL A O 1
ATOM 1559 N N . VAL A 1 196 ? 26.408 0.363 -24.474 1.00 52.34 196 VAL A N 1
ATOM 1560 C CA . VAL A 1 196 ? 25.581 -0.853 -24.281 1.00 52.34 196 VAL A CA 1
ATOM 1561 C C . VAL A 1 196 ? 25.510 -1.272 -22.793 1.00 52.34 196 VAL A C 1
ATOM 1563 O O . VAL A 1 196 ? 24.682 -2.086 -22.392 1.00 52.34 196 VAL A O 1
ATOM 1566 N N . SER A 1 197 ? 26.352 -0.680 -21.944 1.00 44.59 197 SER A N 1
ATOM 1567 C CA . SER A 1 197 ? 26.532 -0.976 -20.521 1.00 44.59 197 SER A CA 1
ATOM 1568 C C . SER A 1 197 ? 25.984 0.109 -19.579 1.00 44.59 197 SER A C 1
ATOM 1570 O O . SER A 1 197 ? 26.547 0.361 -18.516 1.00 44.59 197 SER A O 1
ATOM 1572 N N . ILE A 1 198 ? 24.844 0.730 -19.902 1.00 47.34 198 ILE A N 1
ATOM 1573 C CA . ILE A 1 198 ? 23.993 1.295 -18.840 1.00 47.34 198 ILE A CA 1
ATOM 1574 C C . ILE A 1 198 ? 23.546 0.088 -18.001 1.00 47.34 198 ILE A C 1
ATOM 1576 O O . ILE A 1 198 ? 23.083 -0.890 -18.597 1.00 47.34 198 ILE A O 1
ATOM 1580 N N . PRO A 1 199 ? 23.780 0.080 -16.671 1.00 39.44 199 PRO A N 1
ATOM 1581 C CA . PRO A 1 199 ? 23.731 -1.122 -15.841 1.00 39.44 199 PRO A CA 1
ATOM 1582 C C . PRO A 1 199 ? 22.461 -1.894 -16.144 1.00 39.44 199 PRO A C 1
ATOM 1584 O O . PRO A 1 199 ? 21.371 -1.364 -15.945 1.00 39.44 199 PRO A O 1
ATOM 1587 N N . HIS A 1 200 ? 22.637 -3.095 -16.699 1.00 45.97 200 HIS A N 1
ATOM 1588 C CA . HIS A 1 200 ? 21.555 -3.959 -17.141 1.00 45.97 200 HIS A CA 1
ATOM 1589 C C . HIS A 1 200 ? 20.530 -4.066 -16.011 1.00 45.97 200 HIS A C 1
ATOM 1591 O O . HIS A 1 200 ? 20.814 -4.711 -14.997 1.00 45.97 200 HIS A O 1
ATOM 1597 N N . PRO A 1 201 ? 19.341 -3.451 -16.144 1.00 46.44 201 PRO A N 1
ATOM 1598 C CA . PRO A 1 201 ? 18.255 -3.774 -15.247 1.00 46.44 201 PRO A CA 1
ATOM 1599 C C . PRO A 1 201 ? 18.006 -5.277 -15.437 1.00 46.44 201 PRO A C 1
ATOM 1601 O O . PRO A 1 201 ? 17.961 -5.720 -16.589 1.00 46.44 201 PRO A O 1
ATOM 1604 N N . PRO A 1 202 ? 17.841 -6.071 -14.368 1.00 43.56 202 PRO A N 1
ATOM 1605 C CA . PRO A 1 202 ? 17.756 -7.540 -14.428 1.00 43.56 202 PRO A CA 1
ATOM 1606 C C . PRO A 1 202 ? 16.637 -8.106 -15.332 1.00 43.56 202 PRO A C 1
ATOM 1608 O O . PRO A 1 202 ? 16.521 -9.311 -15.506 1.00 43.56 202 PRO A O 1
ATOM 1611 N N . TRP A 1 203 ? 15.833 -7.242 -15.947 1.00 44.72 203 TRP A N 1
ATOM 1612 C CA . TRP A 1 203 ? 14.738 -7.544 -16.866 1.00 44.72 203 TRP A CA 1
ATOM 1613 C C . TRP A 1 203 ? 15.134 -7.479 -18.354 1.00 44.72 203 TRP A C 1
ATOM 1615 O O . TRP A 1 203 ? 14.265 -7.595 -19.216 1.00 44.72 203 TRP A O 1
ATOM 1625 N N . LEU A 1 204 ? 16.410 -7.226 -18.677 1.00 40.31 204 LEU A N 1
ATOM 1626 C CA . LEU A 1 204 ? 16.882 -7.033 -20.058 1.00 40.31 204 LEU A CA 1
ATOM 1627 C C . LEU A 1 204 ? 17.954 -8.035 -20.530 1.00 40.31 204 LEU A C 1
ATOM 1629 O O . LEU A 1 204 ? 18.260 -8.042 -21.722 1.00 40.31 204 LEU A O 1
ATOM 1633 N N . SER A 1 205 ? 18.478 -8.923 -19.676 1.00 32.66 205 SER A N 1
ATOM 1634 C CA . SER A 1 205 ? 19.480 -9.924 -20.078 1.00 32.66 205 SER A CA 1
ATOM 1635 C C . SER A 1 205 ? 18.864 -11.261 -20.496 1.00 32.66 205 SER A C 1
ATOM 1637 O O . SER A 1 205 ? 18.403 -12.016 -19.639 1.00 32.66 205 SER A O 1
ATOM 1639 N N . SER A 1 206 ? 18.923 -11.566 -21.796 1.00 31.86 206 SER A N 1
ATOM 1640 C CA . SER A 1 206 ? 19.479 -12.812 -22.364 1.00 31.86 206 SER A CA 1
ATOM 1641 C C . SER A 1 206 ? 19.219 -12.868 -23.871 1.00 31.86 206 SER A C 1
ATOM 1643 O O . SER A 1 206 ? 18.064 -12.869 -24.295 1.00 31.86 206 SER A O 1
ATOM 1645 N N . SER A 1 207 ? 20.335 -12.858 -24.608 1.00 33.56 207 SER A N 1
ATOM 1646 C CA . SER A 1 207 ? 20.645 -13.373 -25.954 1.00 33.56 207 SER A CA 1
ATOM 1647 C C . SER A 1 207 ? 21.546 -12.391 -26.684 1.00 33.56 207 SER A C 1
ATOM 1649 O O . SER A 1 207 ? 21.076 -11.270 -26.977 1.00 33.56 207 SER A O 1
#

Radius of gyration: 29.45 Å; chains: 1; bounding box: 66×51×77 Å

Organism: Nothobranchius kadleci (NCBI:txid1051664)

Secondary structure (DSSP, 8-state):
-------HHHHHHHHHHHHHHHHHHHHIIIIIHHHHHHHHHHHHHHTS--S-GGGGPPP--PPPPPHHHHHHHHHHHHHHHTTS-S--TTTHHHHHT-PSP-------HHHHHHHHHHHHHHHHHHHHHHHHHHHHHHT-----SS-THHHHHHHHHHHHHHHHHHHHHHHHHHHHHHHHHHHHHHHHHHH-TT-TTS---TTS---

InterPro domains:
  IPR003185 Proteasome activator PA28, N-terminal domain [PF02251] (9-67)
  IPR003186 Proteasome activator PA28, C-terminal domain [PF02252] (105-195)
  IPR009077 Proteasome activator PA28 [PTHR10660] (8-195)
  IPR036252 Proteasome activator superfamily [SSF47216] (6-195)
  IPR036996 Proteasome activator PA28, N-terminal domain superfamily [G3DSA:1.20.5.120] (4-62)
  IPR036997 Proteasome activator PA28, C-terminal domain superfamily [G3DSA:1.20.120.180] (105-200)